Protein AF-A0A5C7VKD1-F1 (afdb_monomer_lite)

Foldseek 3Di:
DDDDPDPPPPPPPPPPPAAAWEWEDPPLAIDTRPVVQFDDQPPATEGEHEFQDLDPQTKDFPHKYWYFDQAQWFFKKKAWQAAKWFQDPVVLATHLDDDFKWKWWADDPWIAIGHSPDRHLDMTGFDTGDRGDTDIGTIMITMAGPVRDYDDFGKMKIKMWMFGDHPVQWHGPGDTHDIHMYIYGYCSVVPQDPVNVVSSSHHHHPDDGDDVVLVLLLLVLCCVPPCVQNVDDADWIADPSWRWGADPQRKIWTDDPQWIWIDGHPVHHIDTPDGVVVSCVVSVD

Secondary structure (DSSP, 8-state):
---------------TT--EEEEEEETTEEEE-TT--PEEETTEEEEEEEE--SSSSEEE-S-EEEEEEE-S-EEEEEEE-S--EEEETTTTEEESSS---EEEEEETTEEEEEESSS-TT-EEEEEEE-TTEEEEE-PEEEEE-TTSPPPPSEEEEEEEEEEEE-TTS-BEEEPPPPPEEEEEEE-TTSSS-HHHHHHHHTS--------HHHHHHHHHHHHHH-TTTS-S----EEETTEEEEE-TTS-EEEEETTEEEEEEGGGEEEEEEEEHHHHHHHHT-

pLDDT: mean 90.5, std 15.36, range [26.89, 98.62]

Sequence (285 aa):
MIILLISFGINAVAHEGEPNMGFAWREGAIEIDIRKQGTKLGDLSAFIIRFTDSIAPYRMGDAGFTGIEFDQGGIFGYQAETHLMKWSSEQSQWLAEGFSEQIIISRLSDEKRISASEGKGIQGFIENLTNTSTFESHPIFKIQKPDGQAPEDGAYMVIITVLGVDATGENILYQPSQPFALVFHINAKGNFNGLALSEALDVPPALKLNNYNRMDALFNWAEENYSRYFPHAVKSRFIEGYYARCYNNGTCLGSLDGKIYTLGGELGGLSDHGAIETFYQAAGL

Radius of gyration: 21.6 Å; chains: 1; bounding box: 47×38×91 Å

Structure (mmCIF, N/CA/C/O backbone):
data_AF-A0A5C7VKD1-F1
#
_entry.id   AF-A0A5C7VKD1-F1
#
loop_
_atom_site.group_PDB
_atom_site.id
_atom_site.type_symbol
_atom_site.label_atom_id
_atom_site.label_alt_id
_atom_site.label_comp_id
_atom_site.label_asym_id
_atom_site.label_entity_id
_atom_site.label_seq_id
_atom_site.pdbx_PDB_ins_code
_atom_site.Cartn_x
_atom_site.Cartn_y
_atom_site.Cartn_z
_atom_site.occupancy
_atom_site.B_iso_or_equiv
_atom_site.auth_seq_id
_atom_site.auth_comp_id
_atom_site.auth_asym_id
_atom_site.auth_atom_id
_atom_site.pdbx_PDB_model_num
ATOM 1 N N . MET A 1 1 ? 17.353 17.863 61.941 1.00 41.09 1 MET A N 1
ATOM 2 C CA . MET A 1 1 ? 17.350 18.045 60.476 1.00 41.09 1 MET A CA 1
ATOM 3 C C . MET A 1 1 ? 16.955 16.710 59.866 1.00 41.09 1 MET A C 1
ATOM 5 O O . MET A 1 1 ? 17.755 15.787 59.895 1.00 41.09 1 MET A O 1
ATOM 9 N N . ILE A 1 2 ? 15.687 16.561 59.483 1.00 36.69 2 ILE A N 1
ATOM 10 C CA . ILE A 1 2 ? 15.140 15.320 58.916 1.00 36.69 2 ILE A CA 1
ATOM 11 C C . ILE A 1 2 ? 15.338 15.407 57.402 1.00 36.69 2 ILE A C 1
ATOM 13 O O . ILE A 1 2 ? 14.831 16.333 56.776 1.00 36.69 2 ILE A O 1
ATOM 17 N N . ILE A 1 3 ? 16.120 14.487 56.837 1.00 34.09 3 ILE A N 1
ATOM 18 C CA . ILE A 1 3 ? 16.310 14.369 55.389 1.00 34.09 3 ILE A CA 1
ATOM 19 C C . ILE A 1 3 ? 15.118 13.582 54.844 1.00 34.09 3 ILE A C 1
ATOM 21 O O . ILE A 1 3 ? 14.979 12.388 55.099 1.00 34.09 3 ILE A O 1
ATOM 25 N N . LEU A 1 4 ? 14.239 14.286 54.133 1.00 30.69 4 LEU A N 1
ATOM 26 C CA . LEU A 1 4 ? 13.124 13.717 53.390 1.00 30.69 4 LEU A CA 1
ATOM 27 C C . LEU A 1 4 ? 13.672 13.178 52.058 1.00 30.69 4 LEU A C 1
ATOM 29 O O . LEU A 1 4 ? 13.981 13.947 51.150 1.00 30.69 4 LEU A O 1
ATOM 33 N N . LEU A 1 5 ? 13.835 11.860 51.956 1.00 32.5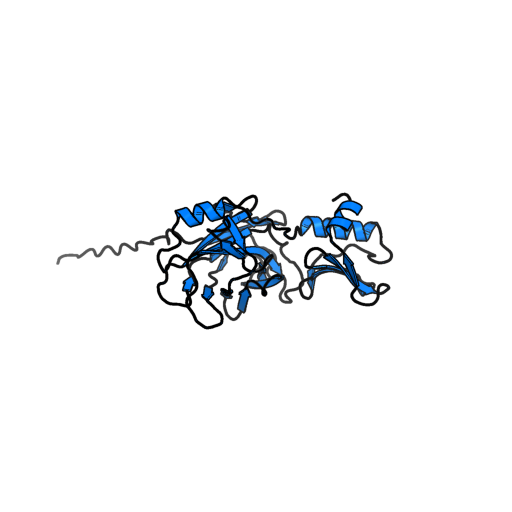0 5 LEU A N 1
ATOM 34 C CA . LEU A 1 5 ? 14.107 11.181 50.690 1.00 32.50 5 LEU A CA 1
ATOM 35 C C . LEU A 1 5 ? 12.805 11.135 49.884 1.00 32.50 5 LEU A C 1
ATOM 37 O O . LEU A 1 5 ? 11.947 10.288 50.117 1.00 32.50 5 LEU A O 1
ATOM 41 N N . ILE A 1 6 ? 12.650 12.079 48.957 1.00 38.72 6 ILE A N 1
ATOM 42 C CA . ILE A 1 6 ? 11.611 12.027 47.928 1.00 38.72 6 ILE A CA 1
ATOM 43 C C . ILE A 1 6 ? 12.128 11.091 46.834 1.00 38.72 6 ILE A C 1
ATOM 45 O O . ILE A 1 6 ? 12.934 11.480 45.990 1.00 38.72 6 ILE A O 1
ATOM 49 N N . SER A 1 7 ? 11.696 9.834 46.871 1.00 32.12 7 SER A N 1
ATOM 50 C CA . SER A 1 7 ? 11.845 8.910 45.752 1.00 32.12 7 SER A CA 1
ATOM 51 C C . SER A 1 7 ? 10.872 9.318 44.646 1.00 32.12 7 SER A C 1
ATOM 53 O O . SER A 1 7 ? 9.690 8.982 44.686 1.00 32.12 7 SER A O 1
ATOM 55 N N . PHE A 1 8 ? 11.371 10.043 43.643 1.00 31.75 8 PHE A N 1
ATOM 56 C CA . PHE A 1 8 ? 10.696 10.163 42.353 1.00 31.75 8 PHE A CA 1
ATOM 57 C C . PHE A 1 8 ? 10.784 8.810 41.646 1.00 31.75 8 PHE A C 1
ATOM 59 O O . PHE A 1 8 ? 11.730 8.528 40.913 1.00 31.75 8 PHE A O 1
ATOM 66 N N . GLY A 1 9 ? 9.806 7.945 41.909 1.00 27.20 9 GLY A N 1
ATOM 67 C CA . GLY A 1 9 ? 9.520 6.818 41.037 1.00 27.20 9 GLY A CA 1
ATOM 68 C C . GLY A 1 9 ? 9.000 7.375 39.720 1.00 27.20 9 GLY A C 1
ATOM 69 O O . GLY A 1 9 ? 7.822 7.705 39.610 1.00 27.20 9 GLY A O 1
ATOM 70 N N . ILE A 1 10 ? 9.882 7.525 38.735 1.00 34.22 10 ILE A N 1
ATOM 71 C CA . ILE A 1 10 ? 9.464 7.673 37.346 1.00 34.22 10 ILE A CA 1
ATOM 72 C C . ILE A 1 10 ? 8.963 6.286 36.951 1.00 34.22 10 ILE A C 1
ATOM 74 O O . ILE A 1 10 ? 9.737 5.430 36.528 1.00 34.22 10 ILE A O 1
ATOM 78 N N . ASN A 1 11 ? 7.676 6.027 37.173 1.00 26.89 11 ASN A N 1
ATOM 79 C CA . ASN A 1 11 ? 7.013 4.928 36.494 1.00 26.89 11 ASN A CA 1
ATOM 80 C C . ASN A 1 11 ? 7.002 5.308 35.013 1.00 26.89 11 ASN A C 1
ATOM 82 O O . ASN A 1 11 ? 6.111 6.018 34.554 1.00 26.89 11 ASN A O 1
ATOM 86 N N . ALA A 1 12 ? 8.023 4.870 34.278 1.00 31.83 12 ALA A N 1
ATOM 87 C CA . ALA A 1 12 ? 7.892 4.636 32.854 1.00 31.83 12 ALA A CA 1
ATOM 88 C C . ALA A 1 12 ? 6.872 3.503 32.715 1.00 31.83 12 ALA A C 1
ATOM 90 O O . ALA A 1 12 ? 7.219 2.324 32.702 1.00 31.83 12 ALA A O 1
ATOM 91 N N . VAL A 1 13 ? 5.593 3.870 32.729 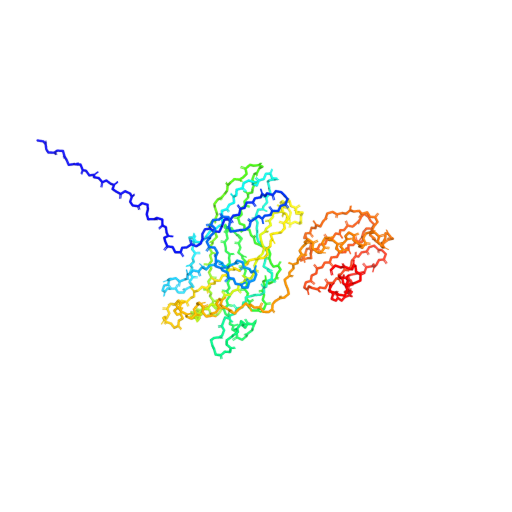1.00 29.66 13 VAL A N 1
ATOM 92 C CA . VAL A 1 13 ? 4.541 2.993 32.243 1.00 29.66 13 VAL A CA 1
ATOM 93 C C . VAL A 1 13 ? 4.828 2.897 30.753 1.00 29.66 13 VAL A C 1
ATOM 95 O O . VAL A 1 13 ? 4.585 3.840 30.006 1.00 29.66 13 VAL A O 1
ATOM 98 N N . ALA A 1 14 ? 5.458 1.801 30.331 1.00 31.75 14 ALA A N 1
ATOM 99 C CA . ALA A 1 14 ? 5.342 1.388 28.946 1.00 31.75 14 ALA A CA 1
ATOM 100 C C . ALA A 1 14 ? 3.842 1.406 28.635 1.00 31.75 14 ALA A C 1
ATOM 102 O O . ALA A 1 14 ? 3.070 0.841 29.408 1.00 31.75 14 ALA A O 1
ATOM 103 N N . HIS A 1 15 ? 3.445 2.127 27.588 1.00 39.66 15 HIS A N 1
ATOM 104 C CA . HIS A 1 15 ? 2.067 2.217 27.121 1.00 39.66 15 HIS A CA 1
ATOM 105 C C . HIS A 1 15 ? 1.567 0.800 26.772 1.00 39.66 15 HIS A C 1
ATOM 107 O O . HIS A 1 15 ? 1.709 0.316 25.650 1.00 39.66 15 HIS A O 1
ATOM 113 N N . GLU A 1 16 ? 1.082 0.066 27.774 1.00 33.34 16 GLU A N 1
ATOM 114 C CA . GLU A 1 16 ? 0.561 -1.290 27.636 1.00 33.34 16 GLU A CA 1
ATOM 115 C C . GLU A 1 16 ? -0.721 -1.226 26.799 1.00 33.34 16 GLU A C 1
ATOM 117 O O . GLU A 1 16 ? -1.794 -0.910 27.307 1.00 33.34 16 GLU A O 1
ATOM 122 N N . GLY A 1 17 ? -0.614 -1.522 25.500 1.00 52.28 17 GLY A N 1
ATOM 123 C CA . GLY A 1 17 ? -1.774 -1.721 24.622 1.00 52.28 17 GLY A CA 1
ATOM 124 C C . GLY A 1 17 ? -1.674 -1.142 23.210 1.00 52.28 17 GLY A C 1
ATOM 125 O O . GLY A 1 17 ? -2.549 -1.447 22.393 1.00 52.28 17 GLY A O 1
ATOM 126 N N . GLU A 1 18 ? -0.637 -0.356 22.906 1.00 72.38 18 GLU A N 1
ATOM 127 C CA . GLU A 1 18 ? -0.490 0.364 21.631 1.00 72.38 18 GLU A CA 1
ATOM 128 C C . GLU A 1 18 ? 0.613 -0.251 20.751 1.00 72.38 18 GLU A C 1
ATOM 130 O O . GLU A 1 18 ? 1.702 -0.557 21.250 1.00 72.38 18 GLU A O 1
ATOM 135 N N . PRO A 1 19 ? 0.362 -0.480 19.445 1.00 80.62 19 PRO A N 1
ATOM 136 C CA . PRO A 1 19 ? 1.349 -1.103 18.577 1.00 80.62 19 PRO A CA 1
ATOM 137 C C . PRO A 1 19 ? 2.452 -0.102 18.213 1.00 80.62 19 PRO A C 1
ATOM 139 O O . PRO A 1 19 ? 2.205 0.933 17.595 1.00 80.62 19 PRO A O 1
ATOM 142 N N . ASN A 1 20 ? 3.689 -0.459 18.540 1.00 86.31 20 ASN A N 1
ATOM 143 C CA . ASN A 1 20 ? 4.899 0.140 18.002 1.00 86.31 20 ASN A CA 1
ATOM 144 C C . ASN A 1 20 ? 5.456 -0.799 16.922 1.00 86.31 20 ASN A C 1
ATOM 146 O O . ASN A 1 20 ? 6.292 -1.668 17.176 1.00 86.31 20 ASN A O 1
ATOM 150 N N . MET A 1 21 ? 4.918 -0.660 15.715 1.00 94.50 21 MET A N 1
ATOM 151 C CA . MET A 1 21 ? 5.151 -1.556 14.587 1.00 94.50 21 MET A CA 1
ATOM 152 C C . MET A 1 21 ? 6.635 -1.555 14.220 1.00 94.50 21 MET A C 1
ATOM 154 O O . MET A 1 21 ? 7.178 -0.523 13.836 1.00 94.50 21 MET A O 1
ATOM 158 N N . GLY A 1 22 ? 7.298 -2.700 14.376 1.00 95.94 22 GLY A N 1
ATOM 159 C CA . GLY A 1 22 ? 8.736 -2.821 14.147 1.00 95.94 22 GLY A CA 1
ATOM 160 C C . GLY A 1 22 ? 9.073 -3.309 12.741 1.00 95.94 22 GLY A C 1
ATOM 161 O O . GLY A 1 22 ? 8.533 -4.326 12.304 1.00 95.94 22 GLY A O 1
ATOM 162 N N . PHE A 1 23 ? 10.039 -2.652 12.104 1.00 97.81 23 PHE A N 1
ATOM 163 C CA . PHE A 1 23 ? 10.540 -2.956 10.766 1.00 97.81 23 PHE A CA 1
ATOM 164 C C . PHE A 1 23 ? 12.070 -3.033 10.751 1.00 97.81 23 PHE A C 1
ATOM 166 O O . PHE A 1 23 ? 12.742 -2.267 11.445 1.00 97.81 23 PHE A O 1
ATOM 173 N N . ALA A 1 24 ? 12.632 -3.925 9.939 1.00 97.75 24 ALA A N 1
ATOM 174 C CA . ALA A 1 24 ? 14.073 -3.980 9.685 1.00 97.75 24 ALA A CA 1
ATOM 175 C C . ALA A 1 24 ? 14.346 -4.073 8.188 1.00 97.75 24 ALA A C 1
ATOM 177 O O . ALA A 1 24 ? 13.646 -4.790 7.476 1.00 97.75 24 ALA A O 1
ATOM 178 N N . TRP A 1 25 ? 15.376 -3.380 7.718 1.00 97.62 25 TRP A N 1
ATOM 179 C CA . TRP A 1 25 ? 15.899 -3.582 6.373 1.00 97.62 25 TRP A CA 1
ATOM 180 C C . TRP A 1 25 ? 16.996 -4.647 6.392 1.00 97.62 25 TRP A C 1
ATOM 182 O O . TRP A 1 25 ? 18.065 -4.427 6.959 1.00 97.62 25 TRP A O 1
ATOM 192 N N . ARG A 1 26 ? 16.738 -5.810 5.783 1.00 95.75 26 ARG A N 1
ATOM 193 C CA . ARG A 1 26 ? 17.690 -6.929 5.722 1.00 95.75 26 ARG A CA 1
ATOM 194 C C . ARG A 1 26 ? 17.597 -7.656 4.398 1.00 95.75 26 ARG A C 1
ATOM 196 O O . ARG A 1 26 ? 16.514 -7.870 3.871 1.00 95.75 26 ARG A O 1
ATOM 203 N N . GLU A 1 27 ? 18.753 -8.040 3.865 1.00 92.38 27 GLU A N 1
ATOM 204 C CA . GLU A 1 27 ? 18.851 -8.889 2.668 1.00 92.38 27 GLU A CA 1
ATOM 205 C C . GLU A 1 27 ? 18.036 -8.375 1.460 1.00 92.38 27 GLU A C 1
ATOM 207 O O . GLU A 1 27 ? 17.556 -9.150 0.638 1.00 92.38 27 GLU A O 1
ATOM 212 N N . GLY A 1 28 ? 17.884 -7.051 1.328 1.00 91.62 28 GLY A N 1
ATOM 213 C CA . GLY A 1 28 ? 17.126 -6.449 0.229 1.00 91.62 28 GLY A CA 1
ATOM 214 C C . GLY A 1 28 ? 15.607 -6.400 0.436 1.00 91.62 28 GLY A C 1
ATOM 215 O O . GLY A 1 28 ? 14.891 -6.044 -0.500 1.00 91.62 28 GLY A O 1
ATOM 216 N N . ALA A 1 29 ? 15.111 -6.727 1.631 1.00 95.69 29 ALA A N 1
ATOM 217 C CA . ALA A 1 29 ? 13.696 -6.715 1.975 1.00 95.69 29 ALA A CA 1
ATOM 218 C C . ALA A 1 29 ? 13.423 -5.977 3.295 1.00 95.69 29 ALA A C 1
ATOM 220 O O . ALA A 1 29 ? 14.266 -5.903 4.190 1.00 95.69 29 ALA A O 1
ATOM 221 N N . ILE A 1 30 ? 12.207 -5.442 3.419 1.00 97.69 30 ILE A N 1
ATOM 222 C CA . ILE A 1 30 ? 11.706 -4.919 4.690 1.00 97.69 30 ILE A CA 1
ATOM 223 C C . ILE A 1 30 ? 11.021 -6.065 5.439 1.00 97.69 30 ILE A C 1
ATOM 225 O O . ILE A 1 30 ? 9.945 -6.524 5.047 1.00 97.69 30 ILE A O 1
ATOM 229 N N . GLU A 1 31 ? 11.639 -6.512 6.528 1.00 97.38 31 GLU A N 1
ATOM 230 C CA . GLU A 1 31 ? 11.009 -7.394 7.504 1.00 97.38 31 GLU A CA 1
ATOM 231 C C . GLU A 1 31 ? 9.952 -6.616 8.291 1.00 97.38 31 GLU A C 1
ATOM 233 O O . GLU A 1 31 ? 10.209 -5.507 8.766 1.00 97.38 31 GLU A O 1
ATOM 238 N N . ILE A 1 32 ? 8.772 -7.213 8.453 1.00 96.56 32 ILE A N 1
ATOM 239 C CA . ILE A 1 32 ? 7.664 -6.655 9.234 1.00 96.56 32 ILE A CA 1
ATOM 240 C C . ILE A 1 32 ? 7.538 -7.376 10.577 1.00 96.56 32 ILE A C 1
ATOM 242 O O . ILE A 1 32 ? 7.870 -8.553 10.701 1.00 96.56 32 ILE A O 1
ATOM 246 N N . ASP A 1 33 ? 7.007 -6.671 11.573 1.00 93.94 33 ASP A N 1
ATOM 247 C CA . ASP A 1 33 ? 6.708 -7.201 12.905 1.00 93.94 33 ASP A CA 1
ATOM 248 C C . ASP A 1 33 ? 7.910 -7.820 13.644 1.00 93.94 33 ASP A C 1
ATOM 250 O O . ASP A 1 33 ? 7.794 -8.807 14.374 1.00 93.94 33 ASP A O 1
ATOM 254 N N . ILE A 1 34 ? 9.091 -7.205 13.531 1.00 94.81 34 ILE A N 1
ATOM 255 C CA . ILE A 1 34 ? 10.303 -7.690 14.225 1.00 94.81 34 ILE A CA 1
ATOM 256 C C . ILE A 1 34 ? 10.163 -7.665 15.760 1.00 94.81 34 ILE A C 1
ATOM 258 O O . ILE A 1 34 ? 10.934 -8.304 16.477 1.00 94.81 34 ILE A O 1
ATOM 262 N N . ARG A 1 35 ? 9.173 -6.920 16.271 1.00 90.69 35 ARG A N 1
ATOM 263 C CA . ARG A 1 35 ? 8.818 -6.821 17.694 1.00 90.69 35 ARG A CA 1
ATOM 264 C C . ARG A 1 35 ? 7.729 -7.810 18.124 1.00 90.69 35 ARG A C 1
ATOM 266 O O . ARG A 1 35 ? 7.460 -7.886 19.320 1.00 90.69 35 ARG A O 1
ATOM 273 N N . LYS A 1 36 ? 7.142 -8.577 17.195 1.00 92.56 36 LYS A N 1
ATOM 274 C CA . LYS A 1 36 ? 6.096 -9.587 17.446 1.00 92.56 36 LYS A CA 1
ATOM 275 C C . LYS A 1 36 ? 4.877 -9.025 18.186 1.00 92.56 36 LYS A C 1
ATOM 277 O O . LYS A 1 36 ? 4.388 -9.623 19.143 1.00 92.56 36 LYS A O 1
ATOM 282 N N . GLN A 1 37 ? 4.436 -7.843 17.777 1.00 91.38 37 GLN A N 1
ATOM 283 C CA . GLN A 1 37 ? 3.248 -7.166 18.297 1.00 91.38 37 GLN A CA 1
ATOM 284 C C . GLN A 1 37 ? 2.019 -7.370 17.405 1.00 91.38 37 GLN A C 1
ATOM 286 O O . GLN A 1 37 ? 0.898 -7.091 17.835 1.00 91.38 37 GLN A O 1
ATOM 291 N N . GLY A 1 38 ? 2.215 -7.835 16.171 1.00 92.69 38 GLY A N 1
ATOM 292 C CA . GLY A 1 38 ? 1.135 -8.178 15.263 1.00 92.69 38 GLY A CA 1
ATOM 293 C C . GLY A 1 38 ? 0.348 -9.397 15.745 1.00 92.69 38 GLY A C 1
ATOM 294 O O . GLY A 1 38 ? 0.878 -10.331 16.345 1.00 92.69 38 GLY A O 1
ATOM 295 N N . THR A 1 39 ? -0.949 -9.394 15.461 1.00 94.19 39 THR A N 1
ATOM 296 C CA . THR A 1 39 ? -1.812 -10.578 15.541 1.00 94.19 39 THR A CA 1
ATOM 297 C C . THR A 1 39 ? -1.976 -11.168 14.146 1.00 94.19 39 THR A C 1
ATOM 299 O O . THR A 1 39 ? -1.917 -10.449 13.154 1.00 94.19 39 THR A O 1
ATOM 302 N N . LYS A 1 40 ? -2.170 -12.481 14.039 1.00 94.38 40 LYS A N 1
ATOM 303 C CA . LYS A 1 40 ? -2.375 -13.136 12.745 1.00 94.38 40 LYS A CA 1
ATOM 304 C C . LYS A 1 40 ? -3.760 -12.800 12.171 1.00 94.38 40 LYS A C 1
ATOM 306 O O . LYS A 1 40 ? -4.747 -12.906 12.890 1.00 94.38 40 LYS A O 1
ATOM 311 N N . LEU A 1 41 ? -3.824 -12.471 10.881 1.00 94.88 41 LEU A N 1
ATOM 312 C CA . LEU A 1 41 ? -5.048 -12.320 10.088 1.00 94.88 41 LEU A CA 1
ATOM 313 C C . LEU A 1 41 ? -4.856 -13.049 8.752 1.00 94.88 41 LEU A C 1
ATOM 315 O O . LEU A 1 41 ? -4.298 -12.500 7.802 1.00 94.88 41 LEU A O 1
ATOM 319 N N . GLY A 1 42 ? -5.273 -14.316 8.684 1.00 93.50 42 GLY A N 1
ATOM 320 C CA . GLY A 1 42 ? -4.906 -15.181 7.557 1.00 93.50 42 GLY A CA 1
ATOM 321 C C . GLY A 1 42 ? -3.383 -15.279 7.426 1.00 93.50 42 GLY A C 1
ATOM 322 O O . GLY A 1 42 ? -2.712 -15.660 8.384 1.00 93.50 42 GLY A O 1
ATOM 323 N N . ASP A 1 43 ? -2.842 -14.902 6.268 1.00 92.56 43 ASP A N 1
ATOM 324 C CA . ASP A 1 43 ? -1.393 -14.862 6.014 1.00 92.56 43 ASP A CA 1
ATOM 325 C C . ASP A 1 43 ? -0.746 -13.503 6.345 1.00 92.56 43 ASP A C 1
ATOM 327 O O . ASP A 1 43 ? 0.464 -13.341 6.200 1.00 92.56 43 ASP A O 1
ATOM 331 N N . LEU A 1 44 ? -1.533 -12.522 6.799 1.00 95.50 44 LEU A N 1
ATOM 332 C CA . LEU A 1 44 ? -1.068 -11.175 7.124 1.00 95.50 44 LEU A CA 1
ATOM 333 C C . LEU A 1 44 ? -0.792 -11.027 8.624 1.00 95.50 44 LEU A C 1
ATOM 335 O O . LEU A 1 44 ? -1.481 -11.611 9.468 1.00 95.50 44 LEU A O 1
ATOM 339 N N . SER A 1 45 ? 0.155 -10.154 8.960 1.00 96.12 45 SER A N 1
ATOM 340 C CA . SER A 1 45 ? 0.220 -9.548 10.292 1.00 96.12 45 SER A CA 1
ATOM 341 C C . SER A 1 45 ? -0.792 -8.405 10.382 1.00 96.12 45 SER A C 1
ATOM 343 O O . SER A 1 45 ? -0.915 -7.608 9.454 1.00 96.12 45 SER A O 1
ATOM 345 N N . ALA A 1 46 ? -1.503 -8.302 11.500 1.00 97.38 46 ALA A N 1
ATOM 346 C CA . ALA A 1 46 ? -2.465 -7.249 11.792 1.00 97.38 46 ALA A CA 1
ATOM 347 C C . ALA A 1 46 ? -2.071 -6.493 13.063 1.00 97.38 46 ALA A C 1
ATOM 349 O O . ALA A 1 46 ? -1.940 -7.083 14.138 1.00 97.38 46 ALA A O 1
ATOM 350 N N . PHE A 1 47 ? -1.918 -5.176 12.952 1.00 97.25 47 PHE A N 1
ATOM 351 C CA . PHE A 1 47 ? -1.650 -4.291 14.081 1.00 97.25 47 PHE A CA 1
ATOM 352 C C . PHE A 1 47 ? -2.933 -3.582 14.499 1.00 97.25 47 PHE A C 1
ATOM 354 O O . PHE A 1 47 ? -3.576 -2.901 13.699 1.00 97.25 47 PHE A O 1
ATOM 361 N N . ILE A 1 48 ? -3.313 -3.762 15.764 1.00 95.62 48 ILE A N 1
ATOM 362 C CA . ILE A 1 48 ? -4.577 -3.259 16.302 1.00 95.62 48 ILE A CA 1
ATOM 363 C C . ILE A 1 48 ? -4.352 -1.874 16.906 1.00 95.62 48 ILE A C 1
ATOM 365 O O . ILE A 1 48 ? -3.719 -1.741 17.950 1.00 95.62 48 ILE A O 1
ATOM 369 N N . ILE A 1 49 ? -4.922 -0.855 16.276 1.00 93.94 49 ILE A N 1
ATOM 370 C CA . ILE A 1 49 ? -4.919 0.535 16.726 1.00 93.94 49 ILE A CA 1
ATOM 371 C C . ILE A 1 49 ? -6.257 0.791 17.420 1.00 93.94 49 ILE A C 1
ATOM 373 O O . ILE A 1 49 ? -7.313 0.804 16.785 1.00 93.94 49 ILE A O 1
ATOM 377 N N . ARG A 1 50 ? -6.227 0.950 18.743 1.00 91.12 50 ARG A N 1
ATOM 378 C CA . ARG A 1 50 ? -7.438 1.122 19.553 1.00 91.12 50 ARG A CA 1
ATOM 379 C C . ARG A 1 50 ? -7.777 2.595 19.704 1.00 91.12 50 ARG A C 1
ATOM 381 O O . ARG A 1 50 ? -6.923 3.388 20.073 1.00 91.12 50 ARG A O 1
ATOM 388 N N . PHE A 1 51 ? -9.035 2.945 19.477 1.00 85.75 51 PHE A N 1
ATOM 389 C CA . PHE A 1 51 ? -9.570 4.259 19.806 1.00 85.75 51 PHE A CA 1
ATOM 390 C C . PHE A 1 51 ? -10.348 4.160 21.115 1.00 85.75 51 PHE A C 1
ATOM 392 O O . PHE A 1 51 ? -11.463 3.636 21.155 1.00 85.75 51 PHE A O 1
ATOM 399 N N . THR A 1 52 ? -9.737 4.645 22.193 1.00 68.75 52 THR A N 1
ATOM 400 C CA . THR A 1 52 ? -10.344 4.713 23.532 1.00 68.75 52 THR A CA 1
ATOM 401 C C . THR A 1 52 ? -10.895 6.099 23.865 1.00 68.75 52 THR A C 1
ATOM 403 O O . THR A 1 52 ? -11.552 6.265 24.891 1.00 68.75 52 THR A O 1
ATOM 406 N N . ASP A 1 53 ? -10.638 7.090 23.006 1.00 64.62 53 ASP A N 1
ATOM 407 C CA . ASP A 1 53 ? -11.112 8.461 23.169 1.00 64.62 53 ASP A CA 1
ATOM 408 C C . ASP A 1 53 ? -12.641 8.550 23.151 1.00 64.62 53 ASP A C 1
ATOM 410 O O . ASP A 1 53 ? -13.327 7.923 22.343 1.00 64.62 53 ASP A O 1
ATOM 414 N N . SER A 1 54 ? -13.185 9.404 24.017 1.00 58.88 54 SER A N 1
ATOM 415 C CA . SER A 1 54 ? -14.629 9.632 24.143 1.00 58.88 54 SER A CA 1
ATOM 416 C C . SER A 1 54 ? -15.150 10.807 23.305 1.00 58.88 54 SER A C 1
ATOM 418 O O . SER A 1 54 ? -16.359 11.039 23.268 1.00 58.88 54 SER A O 1
ATOM 420 N N . ILE A 1 55 ? -14.272 11.548 22.613 1.00 64.62 55 ILE A N 1
ATOM 421 C CA . ILE A 1 55 ? -14.626 12.759 21.856 1.00 64.62 55 ILE A CA 1
ATOM 422 C C . ILE A 1 55 ? -14.252 12.587 20.381 1.00 64.62 55 ILE A C 1
ATOM 424 O O . ILE A 1 55 ? -13.106 12.302 20.048 1.00 64.62 55 ILE A O 1
ATOM 428 N N . ALA A 1 56 ? -15.230 12.781 19.492 1.00 60.75 56 ALA A N 1
ATOM 429 C CA . ALA A 1 56 ? -15.032 12.707 18.047 1.00 60.75 56 ALA A CA 1
ATOM 430 C C . ALA A 1 56 ? -14.385 13.998 17.482 1.00 60.75 56 ALA A C 1
ATOM 432 O O . ALA A 1 56 ? -14.704 15.093 17.953 1.00 60.75 56 ALA A O 1
ATOM 433 N N . PRO A 1 57 ? -13.535 13.910 16.437 1.00 64.69 57 PRO A N 1
ATOM 434 C CA . PRO A 1 57 ? -13.072 12.677 15.798 1.00 64.69 57 PRO A CA 1
ATOM 435 C C . PRO A 1 57 ? -12.109 11.912 16.711 1.00 64.69 57 PRO A C 1
ATOM 437 O O . PRO A 1 57 ? -11.285 12.540 17.374 1.00 64.69 57 PRO A O 1
ATOM 440 N N . TYR A 1 58 ? -12.204 10.580 16.725 1.00 79.38 58 TYR A N 1
ATOM 441 C CA . TYR A 1 58 ? -11.334 9.757 17.567 1.00 79.38 58 TYR A CA 1
ATOM 442 C C . TYR A 1 58 ? -9.912 9.796 17.020 1.00 79.38 58 TYR A C 1
ATOM 444 O O . TYR A 1 58 ? -9.718 9.690 15.803 1.00 79.38 58 TYR A O 1
ATOM 452 N N . ARG A 1 59 ? -8.929 9.981 17.904 1.00 80.44 59 ARG A N 1
ATOM 453 C CA . ARG A 1 59 ? -7.517 10.119 17.545 1.00 80.44 59 ARG A CA 1
ATOM 454 C C . ARG A 1 59 ? -6.686 9.090 18.301 1.00 80.44 59 ARG A C 1
ATOM 456 O O . ARG A 1 59 ? -7.039 8.670 19.392 1.00 80.44 59 ARG A O 1
ATOM 463 N N . MET A 1 60 ? -5.588 8.678 17.689 1.00 81.50 60 MET A N 1
ATOM 464 C CA . MET A 1 60 ? -4.566 7.852 18.311 1.00 81.50 60 MET A CA 1
ATOM 465 C C . MET A 1 60 ? -3.214 8.350 17.814 1.00 81.50 60 MET A C 1
ATOM 467 O O . MET A 1 60 ? -2.960 8.333 16.610 1.00 81.50 60 MET A O 1
ATOM 471 N N . GLY A 1 61 ? -2.394 8.863 18.729 1.00 76.44 61 GLY A N 1
ATOM 472 C CA . GLY A 1 61 ? -1.070 9.411 18.427 1.00 76.44 61 GLY A CA 1
ATOM 473 C C . GLY A 1 61 ? 0.087 8.541 18.907 1.00 76.44 61 GLY A C 1
ATOM 474 O O . GLY A 1 61 ? 1.216 8.806 18.520 1.00 76.44 61 GLY A O 1
ATOM 475 N N . ASP A 1 62 ? -0.178 7.520 19.720 1.00 83.44 62 ASP A N 1
ATOM 476 C CA . ASP A 1 62 ? 0.885 6.764 20.384 1.00 83.44 62 ASP A CA 1
ATOM 477 C C . ASP A 1 62 ? 1.288 5.510 19.590 1.00 83.44 62 ASP A C 1
ATOM 479 O O . ASP A 1 62 ? 2.447 5.093 19.624 1.00 83.44 62 ASP A O 1
ATOM 483 N N . ALA A 1 63 ? 0.377 4.964 18.772 1.00 88.50 63 ALA A N 1
ATOM 484 C CA . ALA A 1 63 ? 0.712 3.931 17.793 1.00 88.50 63 ALA A CA 1
ATOM 485 C C . ALA A 1 63 ? 1.749 4.455 16.782 1.00 88.50 63 ALA A C 1
ATOM 487 O O . ALA A 1 63 ? 1.599 5.543 16.223 1.00 88.50 63 ALA A O 1
ATOM 488 N N . GLY A 1 64 ? 2.798 3.674 16.529 1.00 92.56 64 GLY A N 1
ATOM 489 C CA . GLY A 1 64 ? 3.985 4.160 15.825 1.00 92.56 64 GLY A CA 1
ATOM 490 C C . GLY A 1 64 ? 4.637 3.144 14.900 1.00 92.56 64 GLY A C 1
ATOM 491 O O . GLY A 1 64 ? 4.296 1.961 14.894 1.00 92.56 64 GLY A O 1
ATOM 492 N N . PHE A 1 65 ? 5.593 3.636 14.119 1.00 95.81 65 PHE A N 1
ATOM 493 C CA . PHE A 1 65 ? 6.484 2.869 13.258 1.00 95.81 65 PHE A CA 1
ATOM 494 C C . PHE A 1 65 ? 7.908 3.005 13.798 1.00 95.81 65 PHE A C 1
ATOM 496 O O . PHE A 1 65 ? 8.413 4.119 13.943 1.00 95.81 65 PHE A O 1
ATOM 503 N N . THR A 1 66 ? 8.577 1.883 14.041 1.00 95.69 66 THR A N 1
ATOM 504 C CA . THR A 1 66 ? 10.004 1.842 14.363 1.00 95.69 66 THR A CA 1
ATOM 505 C C . THR A 1 66 ? 10.772 1.079 13.306 1.00 95.69 66 THR A C 1
ATOM 507 O O . THR A 1 66 ? 10.391 -0.027 12.938 1.00 95.69 66 THR A O 1
ATOM 510 N N . GLY A 1 67 ? 11.874 1.649 12.835 1.00 96.38 67 GLY A N 1
ATOM 511 C CA . GLY A 1 67 ? 12.728 1.027 11.831 1.00 96.38 67 GLY A CA 1
ATOM 512 C C . GLY A 1 67 ? 14.174 0.936 12.286 1.00 96.38 67 GLY A C 1
ATOM 513 O O . GLY A 1 67 ? 14.668 1.842 12.957 1.00 96.38 67 GLY A O 1
ATOM 514 N N . ILE A 1 68 ? 14.857 -0.138 11.896 1.00 97.00 68 ILE A N 1
ATOM 515 C CA . ILE A 1 68 ? 16.296 -0.337 12.103 1.00 97.00 68 ILE A CA 1
ATOM 516 C C . ILE A 1 68 ? 16.988 -0.728 10.793 1.00 97.00 68 ILE A C 1
ATOM 518 O O . ILE A 1 68 ? 16.361 -1.288 9.897 1.00 97.00 68 ILE A O 1
ATOM 522 N N . GLU A 1 69 ? 18.294 -0.464 10.722 1.00 96.00 69 GLU A N 1
ATOM 523 C CA . GLU A 1 69 ? 19.192 -0.945 9.654 1.00 96.00 69 GLU A CA 1
ATOM 524 C C . GLU A 1 69 ? 18.920 -0.356 8.253 1.00 96.00 69 GLU A C 1
ATOM 526 O O . GLU A 1 69 ? 19.425 -0.865 7.261 1.00 96.00 69 GLU A O 1
ATOM 531 N N . PHE A 1 70 ? 18.192 0.761 8.152 1.00 96.56 70 PHE A N 1
ATOM 532 C CA . PHE A 1 70 ? 17.954 1.452 6.879 1.00 96.56 70 PHE A CA 1
ATOM 533 C C . PHE A 1 70 ? 19.184 2.280 6.461 1.00 96.56 70 PHE A C 1
ATOM 535 O O . PHE A 1 70 ? 19.551 3.241 7.143 1.00 96.56 70 PHE A O 1
ATOM 542 N N . ASP A 1 71 ? 19.819 1.925 5.343 1.00 95.62 71 ASP A N 1
ATOM 543 C CA . ASP A 1 71 ? 21.179 2.358 4.983 1.00 95.62 71 ASP A CA 1
ATOM 544 C C . ASP A 1 71 ? 21.309 3.180 3.680 1.00 95.62 71 ASP A C 1
ATOM 546 O O . ASP A 1 71 ? 22.387 3.673 3.351 1.00 95.62 71 ASP A O 1
ATOM 550 N N . GLN A 1 72 ? 20.215 3.400 2.953 1.00 94.94 72 GLN A N 1
ATOM 551 C CA . GLN A 1 72 ? 20.189 4.095 1.654 1.00 94.94 72 GLN A CA 1
ATOM 552 C C . GLN A 1 72 ? 19.685 5.550 1.713 1.00 94.94 72 GLN A C 1
ATOM 554 O O . GLN A 1 72 ? 19.701 6.245 0.698 1.00 94.94 72 GLN A O 1
ATOM 559 N N . GLY A 1 73 ? 19.230 6.024 2.879 1.00 95.81 73 GLY A N 1
ATOM 560 C CA . GLY A 1 73 ? 18.577 7.333 3.013 1.00 95.81 73 GLY A CA 1
ATOM 561 C C . GLY A 1 73 ? 17.200 7.401 2.333 1.00 95.81 73 GLY A C 1
ATOM 562 O O . GLY A 1 73 ? 16.573 6.370 2.114 1.00 95.81 73 GLY A O 1
ATOM 563 N N . GLY A 1 74 ? 16.706 8.607 2.037 1.00 96.44 74 GLY A N 1
ATOM 564 C CA . GLY A 1 74 ? 15.431 8.828 1.334 1.00 96.44 74 GLY A CA 1
ATOM 565 C C . GLY A 1 74 ? 14.231 9.041 2.258 1.00 96.44 74 GLY A C 1
ATOM 566 O O . GLY A 1 74 ? 14.371 9.564 3.359 1.00 96.44 74 GLY A O 1
ATOM 567 N N . ILE A 1 75 ? 13.041 8.672 1.796 1.00 96.69 75 ILE A N 1
ATOM 568 C CA . ILE A 1 75 ? 11.774 8.804 2.520 1.00 96.69 75 ILE A CA 1
ATOM 569 C C . ILE A 1 75 ? 11.238 7.406 2.799 1.00 96.69 75 ILE A C 1
ATOM 571 O O . ILE A 1 75 ? 11.013 6.640 1.867 1.00 96.69 75 ILE A O 1
ATOM 575 N N . PHE A 1 76 ? 10.999 7.088 4.069 1.00 97.75 76 PHE A N 1
ATOM 576 C CA . PHE A 1 76 ? 10.218 5.926 4.472 1.00 97.75 76 PHE A CA 1
ATOM 577 C C . PHE A 1 76 ? 8.741 6.306 4.520 1.00 97.75 76 PHE A C 1
ATOM 579 O O . PHE A 1 76 ? 8.357 7.313 5.128 1.00 97.75 76 PHE A O 1
ATOM 586 N N . GLY A 1 77 ? 7.907 5.493 3.888 1.00 97.19 77 GLY A N 1
ATOM 587 C CA . GLY A 1 77 ? 6.481 5.745 3.775 1.00 97.19 77 GLY A CA 1
ATOM 588 C C . GLY A 1 77 ? 5.676 4.461 3.710 1.00 97.19 77 GLY A C 1
ATOM 589 O O . GLY A 1 77 ? 6.198 3.355 3.867 1.00 97.19 77 GLY A O 1
ATOM 590 N N . TYR A 1 78 ? 4.385 4.624 3.470 1.00 96.81 78 TYR A N 1
ATOM 591 C CA . TYR A 1 78 ? 3.475 3.520 3.207 1.00 96.81 78 TYR A CA 1
ATOM 592 C C . TYR A 1 78 ? 2.719 3.743 1.906 1.00 96.81 78 TYR A C 1
ATOM 594 O O . TYR A 1 78 ? 2.569 4.876 1.451 1.00 96.81 78 TYR A O 1
ATOM 602 N N . GLN A 1 79 ? 2.192 2.656 1.361 1.00 95.50 79 GLN A N 1
ATOM 603 C CA . GLN A 1 79 ? 1.194 2.652 0.308 1.00 95.50 79 GLN A CA 1
ATOM 604 C C . GLN A 1 79 ? -0.034 1.880 0.783 1.00 95.50 79 GLN A C 1
ATOM 606 O O . GLN A 1 79 ? 0.093 0.792 1.344 1.00 95.50 79 GLN A O 1
ATOM 611 N N . ALA A 1 80 ? -1.221 2.444 0.572 1.00 96.75 80 ALA A N 1
ATOM 612 C CA . ALA A 1 80 ? -2.472 1.749 0.836 1.00 96.75 80 ALA A CA 1
ATOM 613 C C . ALA A 1 80 ? -2.789 0.762 -0.292 1.00 96.75 80 ALA A C 1
ATOM 615 O O . ALA A 1 80 ? -3.006 1.152 -1.435 1.00 96.75 80 ALA A O 1
ATOM 616 N N . GLU A 1 81 ? -2.862 -0.522 0.032 1.00 96.25 81 GLU A N 1
ATOM 617 C CA . GLU A 1 81 ? -3.172 -1.590 -0.924 1.00 96.25 81 GLU A CA 1
ATOM 618 C C . GLU A 1 81 ? -4.684 -1.772 -1.116 1.00 96.25 81 GLU A C 1
ATOM 620 O O . GLU A 1 81 ? -5.142 -2.333 -2.115 1.00 96.25 81 GLU A O 1
ATOM 625 N N . THR A 1 82 ? -5.482 -1.270 -0.172 1.00 96.81 82 THR A N 1
ATOM 626 C CA . THR A 1 82 ? -6.942 -1.358 -0.197 1.00 96.81 82 THR A CA 1
ATOM 627 C C . THR A 1 82 ? -7.597 -0.011 0.072 1.00 96.81 82 THR A C 1
ATOM 629 O O . THR A 1 82 ? -7.014 0.886 0.679 1.00 96.81 82 THR A O 1
ATOM 632 N N . HIS A 1 83 ? -8.866 0.092 -0.318 1.00 97.44 83 HIS A N 1
ATOM 633 C CA . HIS A 1 83 ? -9.792 1.014 0.332 1.00 97.44 83 HIS A CA 1
ATOM 634 C C . HIS A 1 83 ? -9.990 0.622 1.803 1.00 97.44 83 HIS A C 1
ATOM 636 O O . HIS A 1 83 ? -9.574 -0.458 2.243 1.00 97.44 83 HIS A O 1
ATOM 642 N N . LEU A 1 84 ? -10.633 1.502 2.567 1.00 98.44 84 LEU A N 1
ATOM 643 C CA . LEU A 1 84 ? -11.076 1.163 3.912 1.00 98.44 84 LEU A CA 1
ATOM 644 C C . LEU A 1 84 ? -12.126 0.052 3.818 1.00 98.44 84 LEU A C 1
ATOM 646 O O . LEU A 1 84 ? -12.997 0.096 2.954 1.00 98.44 84 LEU A O 1
ATOM 650 N N . MET A 1 85 ? -12.054 -0.915 4.724 1.00 98.31 85 MET A N 1
ATOM 651 C CA . MET A 1 85 ? -13.077 -1.940 4.923 1.00 98.31 85 MET A CA 1
ATOM 652 C C . MET A 1 85 ? -13.665 -1.820 6.326 1.00 98.31 85 MET A C 1
ATOM 654 O O . MET A 1 85 ? -12.977 -1.380 7.250 1.00 98.31 85 MET A O 1
ATOM 658 N N . LYS A 1 86 ? -14.913 -2.255 6.499 1.00 98.06 86 LYS A N 1
ATOM 659 C CA . LYS A 1 86 ? -15.606 -2.300 7.794 1.00 98.06 86 LYS A CA 1
ATOM 660 C C . LYS A 1 86 ? -16.081 -3.714 8.087 1.00 98.06 86 LYS A C 1
ATOM 662 O O . LYS A 1 86 ? -16.703 -4.343 7.237 1.00 98.06 86 LYS A O 1
ATOM 667 N N . TRP A 1 87 ? -15.829 -4.212 9.288 1.00 98.12 87 TRP A N 1
ATOM 668 C CA . TRP A 1 87 ? -16.388 -5.486 9.726 1.00 98.12 87 TRP A CA 1
ATOM 669 C C . TRP A 1 87 ? -17.907 -5.385 9.917 1.00 98.12 87 TRP A C 1
ATOM 671 O O . TRP A 1 87 ? -18.397 -4.483 10.600 1.00 98.12 87 TRP A O 1
ATOM 681 N N . SER A 1 88 ? -18.650 -6.333 9.347 1.00 96.81 88 SER A N 1
ATOM 682 C CA . SER A 1 88 ? -20.074 -6.526 9.613 1.00 96.81 88 SER A CA 1
ATOM 683 C C . SER A 1 88 ? -20.282 -7.760 10.475 1.00 96.81 88 SER A C 1
ATOM 685 O O . SER A 1 88 ? -20.135 -8.883 9.998 1.00 96.81 88 SER A O 1
ATOM 687 N N . SER A 1 89 ? -20.699 -7.559 11.726 1.00 93.88 89 SER A N 1
ATOM 688 C CA . SER A 1 89 ? -21.074 -8.673 12.605 1.00 93.88 89 SER A CA 1
ATOM 689 C C . SER A 1 89 ? -22.304 -9.432 12.095 1.00 93.88 89 SER A C 1
ATOM 691 O O . SER A 1 89 ? -22.401 -10.633 12.307 1.00 93.88 89 SER A O 1
ATOM 693 N N . GLU A 1 90 ? -23.225 -8.754 11.400 1.00 94.00 90 GLU A N 1
ATOM 694 C CA . GLU A 1 90 ? -24.441 -9.368 10.844 1.00 94.00 90 GLU A CA 1
ATOM 695 C C . GLU A 1 90 ? -24.122 -10.348 9.710 1.00 94.00 90 GLU A C 1
ATOM 697 O O . GLU A 1 90 ? -24.706 -11.425 9.634 1.00 94.00 90 GLU A O 1
ATOM 702 N N . GLN A 1 91 ? -23.190 -9.972 8.833 1.00 95.31 91 GLN A N 1
ATOM 703 C CA . GLN A 1 91 ? -22.831 -10.763 7.654 1.00 95.31 91 GLN A CA 1
ATOM 704 C C . GLN A 1 91 ? -21.569 -11.612 7.872 1.00 95.31 91 GLN A C 1
ATOM 706 O O . GLN A 1 91 ? -21.186 -12.368 6.984 1.00 95.31 91 GLN A O 1
ATOM 711 N N . SER A 1 92 ? -20.915 -11.465 9.030 1.00 95.75 92 SER A N 1
ATOM 712 C CA . SER A 1 92 ? -19.634 -12.093 9.375 1.00 95.75 92 SER A CA 1
ATOM 713 C C . SER A 1 92 ? -18.574 -11.924 8.278 1.00 95.75 92 SER A C 1
ATOM 715 O O . SER A 1 92 ? -17.874 -12.870 7.917 1.00 95.75 92 SER A O 1
ATOM 717 N N . GLN A 1 93 ? -18.477 -10.712 7.721 1.00 96.69 93 GLN A N 1
ATOM 718 C CA . GLN A 1 93 ? -17.539 -10.397 6.644 1.00 96.69 93 GLN A CA 1
ATOM 719 C C . GLN A 1 93 ? -17.057 -8.945 6.678 1.00 96.69 93 GLN A C 1
ATOM 721 O O . GLN A 1 93 ? -17.700 -8.056 7.244 1.00 96.69 93 GLN A O 1
ATOM 726 N N . TRP A 1 94 ? -15.934 -8.702 6.004 1.00 97.75 94 TRP A N 1
ATOM 727 C CA . TRP A 1 94 ? -15.402 -7.368 5.745 1.00 97.75 94 TRP A CA 1
ATOM 728 C C . TRP A 1 94 ? -16.119 -6.729 4.554 1.00 97.75 94 TRP A C 1
ATOM 730 O O . TRP A 1 94 ? -16.014 -7.199 3.422 1.00 97.75 94 TRP A O 1
ATOM 740 N N . LEU A 1 95 ? -16.850 -5.648 4.812 1.00 97.31 95 LEU A N 1
ATOM 741 C CA . LEU A 1 95 ? -17.541 -4.854 3.805 1.00 97.31 95 LEU A CA 1
ATOM 742 C C . LEU A 1 95 ? -16.576 -3.871 3.143 1.00 97.31 95 LEU A C 1
ATOM 744 O O . LEU A 1 95 ? -15.818 -3.185 3.829 1.00 97.31 95 LEU A O 1
ATOM 748 N N . ALA A 1 96 ? -16.665 -3.758 1.818 1.00 95.50 96 ALA A N 1
ATOM 749 C CA . ALA A 1 96 ? -15.960 -2.743 1.034 1.00 95.50 96 ALA A CA 1
ATOM 750 C C . ALA A 1 96 ? -16.795 -1.467 0.810 1.00 95.50 96 ALA A C 1
ATOM 752 O O . ALA A 1 96 ? -16.261 -0.452 0.385 1.00 95.50 96 ALA A O 1
ATOM 753 N N . GLU A 1 97 ? -18.100 -1.509 1.092 1.00 95.69 97 GLU A N 1
ATOM 754 C CA . GLU A 1 97 ? -19.037 -0.407 0.862 1.00 95.69 97 GLU A CA 1
ATOM 755 C C . GLU A 1 97 ? -20.168 -0.395 1.906 1.00 95.69 97 GLU A C 1
ATOM 757 O O . GLU A 1 97 ? -20.233 -1.257 2.783 1.00 95.69 97 GLU A O 1
ATOM 762 N N . GLY A 1 98 ? -21.068 0.591 1.819 1.00 95.69 98 GLY A N 1
ATOM 763 C CA . GLY A 1 98 ? -22.233 0.696 2.708 1.00 95.69 98 GLY A CA 1
ATOM 764 C C . GLY A 1 98 ? -21.958 1.381 4.050 1.00 95.69 98 GLY A C 1
ATOM 765 O O . GLY A 1 98 ? -22.785 1.319 4.956 1.00 95.69 98 GLY A O 1
ATOM 766 N N . PHE A 1 99 ? -20.816 2.053 4.187 1.00 96.94 99 PHE A N 1
ATOM 767 C CA . PHE A 1 99 ? -20.445 2.837 5.363 1.00 96.94 99 PHE A CA 1
ATOM 768 C C . PHE A 1 99 ? -19.724 4.125 4.942 1.00 96.94 99 PHE A C 1
ATOM 770 O O . PHE A 1 99 ? -19.252 4.235 3.809 1.00 96.94 99 PHE A O 1
ATOM 777 N N . SER A 1 100 ? -19.689 5.126 5.825 1.00 97.00 100 SER A N 1
ATOM 778 C CA . SER A 1 100 ? -19.184 6.468 5.497 1.00 97.00 100 SER A CA 1
ATOM 779 C C . SER A 1 100 ? -17.933 6.868 6.269 1.00 97.00 100 SER A C 1
ATOM 781 O O . SER A 1 100 ? -17.390 7.940 6.017 1.00 97.00 100 SER A O 1
ATOM 783 N N . GLU A 1 101 ? -17.464 6.045 7.206 1.00 97.06 101 GLU A N 1
ATOM 784 C CA . GLU A 1 101 ? -16.231 6.303 7.937 1.00 97.06 101 GLU A CA 1
ATOM 785 C C . GLU A 1 101 ? -15.025 6.440 7.000 1.00 97.06 101 GLU A C 1
ATOM 787 O O . GLU A 1 101 ? -14.930 5.827 5.936 1.00 97.06 101 GLU A O 1
ATOM 792 N N . GLN A 1 102 ? -14.078 7.258 7.436 1.00 97.44 102 GLN A N 1
ATOM 793 C CA . GLN A 1 102 ? -12.801 7.470 6.777 1.00 97.44 102 GLN A CA 1
ATOM 794 C C . GLN A 1 102 ? -11.690 7.464 7.819 1.00 97.44 102 GLN A C 1
ATOM 796 O O . GLN A 1 102 ? -11.834 8.040 8.906 1.00 97.44 102 GLN A O 1
ATOM 801 N N . ILE A 1 103 ? -10.579 6.840 7.450 1.00 97.00 103 ILE A N 1
ATOM 802 C CA . ILE A 1 103 ? -9.321 6.898 8.174 1.00 97.00 103 ILE A CA 1
ATOM 803 C C . ILE A 1 103 ? -8.495 8.035 7.605 1.00 97.00 103 ILE A C 1
ATOM 805 O O . ILE A 1 103 ? -8.415 8.239 6.394 1.00 97.00 103 ILE A O 1
ATOM 809 N N . ILE A 1 104 ? -7.876 8.776 8.507 1.00 96.62 104 ILE A N 1
AT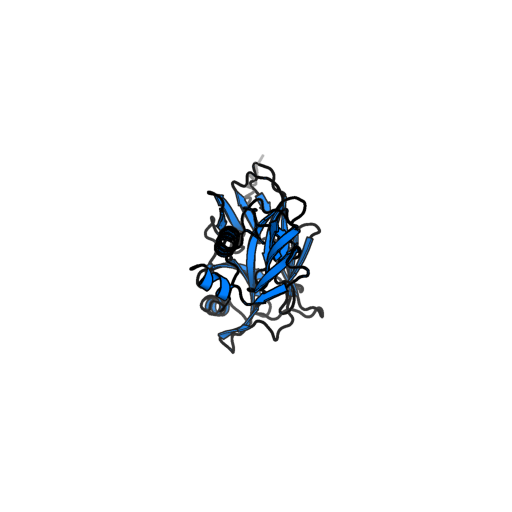OM 810 C CA . ILE A 1 104 ? -6.904 9.798 8.193 1.00 96.62 104 ILE A CA 1
ATOM 811 C C . ILE A 1 104 ? -5.616 9.440 8.921 1.00 96.62 104 ILE A C 1
ATOM 813 O O . ILE A 1 104 ? -5.623 9.267 10.139 1.00 96.62 104 ILE A O 1
ATOM 817 N N . ILE A 1 105 ? -4.533 9.319 8.160 1.00 96.62 105 ILE A N 1
ATOM 818 C CA . ILE A 1 105 ? -3.185 9.086 8.674 1.00 96.62 105 ILE A CA 1
ATOM 819 C C . ILE A 1 105 ? -2.397 10.366 8.415 1.00 96.62 105 ILE A C 1
ATOM 821 O O . ILE A 1 105 ? -2.248 10.782 7.262 1.00 96.62 105 ILE A O 1
ATOM 825 N N . SER A 1 106 ? -1.933 11.004 9.485 1.00 95.88 106 SER A N 1
ATOM 826 C CA . SER A 1 106 ? -1.265 12.304 9.426 1.00 95.88 106 SER A CA 1
ATOM 827 C C . SER A 1 106 ? 0.131 12.231 10.034 1.00 95.88 106 SER A C 1
ATOM 829 O O . SER A 1 106 ? 0.299 11.755 11.156 1.00 95.88 106 SER A O 1
ATOM 831 N N . ARG A 1 107 ? 1.132 12.782 9.350 1.00 94.88 107 ARG A N 1
ATOM 832 C CA . ARG A 1 107 ? 2.488 12.951 9.885 1.00 94.88 107 ARG A CA 1
ATOM 833 C C . ARG A 1 107 ? 3.092 14.242 9.345 1.00 94.88 107 ARG A C 1
ATOM 835 O O . ARG A 1 107 ? 3.182 14.442 8.139 1.00 94.88 107 ARG A O 1
ATOM 842 N N . LEU A 1 108 ? 3.542 15.115 10.252 1.00 92.50 108 LEU A N 1
ATOM 843 C CA . LEU A 1 108 ? 3.991 16.473 9.909 1.00 92.50 108 LEU A CA 1
ATOM 844 C C . LEU A 1 108 ? 2.901 17.219 9.115 1.00 92.50 108 LEU A C 1
ATOM 846 O O . LEU A 1 108 ? 1.792 17.378 9.618 1.00 92.50 108 LEU A O 1
ATOM 850 N N . SER A 1 109 ? 3.210 17.682 7.903 1.00 91.69 109 SER A N 1
ATOM 851 C CA . SER A 1 109 ? 2.265 18.336 6.993 1.00 91.69 109 SER A CA 1
ATOM 852 C C . SER A 1 109 ? 1.574 17.374 6.021 1.00 91.69 109 SER A C 1
ATOM 854 O O . SER A 1 109 ? 0.745 17.825 5.236 1.00 91.69 109 SER A O 1
ATOM 856 N N . ASP A 1 110 ? 1.927 16.086 6.026 1.00 95.00 110 ASP A N 1
ATOM 857 C CA . ASP A 1 110 ? 1.320 15.085 5.151 1.00 95.00 110 ASP A CA 1
ATOM 858 C C . ASP A 1 110 ? 0.068 14.497 5.814 1.00 95.00 110 ASP A C 1
ATOM 860 O O . ASP A 1 110 ? 0.109 14.018 6.949 1.00 95.00 110 ASP A O 1
ATOM 864 N N . GLU A 1 111 ? -1.062 14.556 5.110 1.00 96.31 111 GLU A N 1
ATOM 865 C CA . GLU A 1 111 ? -2.333 13.970 5.532 1.00 96.31 111 GLU A CA 1
ATOM 866 C C . GLU A 1 111 ? -2.892 13.130 4.383 1.00 96.31 111 GLU A C 1
ATOM 868 O O . GLU A 1 111 ? -3.097 13.635 3.275 1.00 96.31 111 GLU A O 1
ATOM 873 N N . LYS A 1 112 ? -3.171 11.851 4.649 1.00 97.31 112 LYS A N 1
ATOM 874 C CA . LYS A 1 112 ? -3.823 10.951 3.691 1.00 97.31 112 LYS A CA 1
ATOM 875 C C . LYS A 1 112 ? -5.144 10.466 4.234 1.00 97.31 112 LYS A C 1
ATOM 877 O O . LYS A 1 112 ? -5.262 10.135 5.410 1.00 97.31 112 LYS A O 1
ATOM 882 N N . ARG A 1 113 ? -6.126 10.412 3.342 1.00 97.56 113 ARG A N 1
ATOM 883 C CA . ARG A 1 113 ? -7.492 9.982 3.616 1.00 97.56 113 ARG A CA 1
ATOM 884 C C . ARG A 1 113 ? -7.760 8.680 2.884 1.00 97.56 113 ARG A C 1
ATOM 886 O O . ARG A 1 113 ? -7.464 8.572 1.697 1.00 97.56 113 ARG A O 1
ATOM 893 N N . ILE A 1 114 ? -8.340 7.726 3.598 1.00 98.25 114 ILE A N 1
ATOM 894 C CA . ILE A 1 114 ? -8.715 6.415 3.078 1.00 98.25 114 ILE A CA 1
ATOM 895 C C . ILE A 1 114 ? -10.154 6.145 3.509 1.00 98.25 114 ILE A C 1
ATOM 897 O O . ILE A 1 114 ? -10.487 6.230 4.692 1.00 98.25 114 ILE A O 1
ATOM 901 N N . SER A 1 115 ? -11.018 5.857 2.545 1.00 98.25 115 SER A N 1
ATOM 902 C CA . SER A 1 115 ? -12.446 5.597 2.746 1.00 98.25 115 SER A CA 1
ATOM 903 C C . SER A 1 115 ? -12.859 4.354 1.957 1.00 98.25 115 SER A C 1
ATOM 905 O O . SER A 1 115 ? -12.023 3.726 1.309 1.00 98.25 115 SER A O 1
ATOM 907 N N . ALA A 1 116 ? -14.145 4.002 1.990 1.00 97.44 116 ALA A N 1
ATOM 908 C CA . ALA A 1 116 ? -14.700 2.918 1.177 1.00 97.44 116 ALA A CA 1
ATOM 909 C C . ALA A 1 116 ? -14.518 3.126 -0.345 1.00 97.44 116 ALA A C 1
ATOM 911 O O . ALA A 1 116 ? -14.564 2.169 -1.107 1.00 97.44 116 ALA A O 1
ATOM 912 N N . SER A 1 117 ? -14.316 4.370 -0.800 1.00 96.00 117 SER A N 1
ATOM 913 C CA . SER A 1 117 ? -14.242 4.719 -2.232 1.00 96.00 117 SER A CA 1
ATOM 914 C C . SER A 1 117 ? -12.967 5.457 -2.644 1.00 96.00 117 SER A C 1
ATOM 916 O O . SER A 1 117 ? -12.688 5.585 -3.832 1.00 96.00 117 SER A O 1
ATOM 918 N N . GLU A 1 118 ? -12.159 5.917 -1.687 1.00 94.81 118 GLU A N 1
ATOM 919 C CA . GLU A 1 118 ? -10.943 6.690 -1.945 1.00 94.81 118 GLU A CA 1
ATOM 920 C C . GLU A 1 118 ? -9.752 6.118 -1.170 1.00 94.81 118 GLU A C 1
ATOM 922 O O . GLU A 1 118 ? -9.913 5.398 -0.183 1.00 94.81 118 GLU A O 1
ATOM 927 N N . GLY A 1 119 ? -8.541 6.450 -1.614 1.00 92.12 119 GLY A N 1
ATOM 928 C CA . GLY A 1 119 ? -7.307 6.191 -0.870 1.00 92.12 119 GLY A CA 1
ATOM 929 C C . GLY A 1 119 ? -6.574 4.895 -1.214 1.00 92.12 119 GLY A C 1
ATOM 930 O O . GLY A 1 119 ? -5.424 4.764 -0.815 1.00 92.12 119 GLY A O 1
ATOM 931 N N . LYS A 1 120 ? -7.147 3.968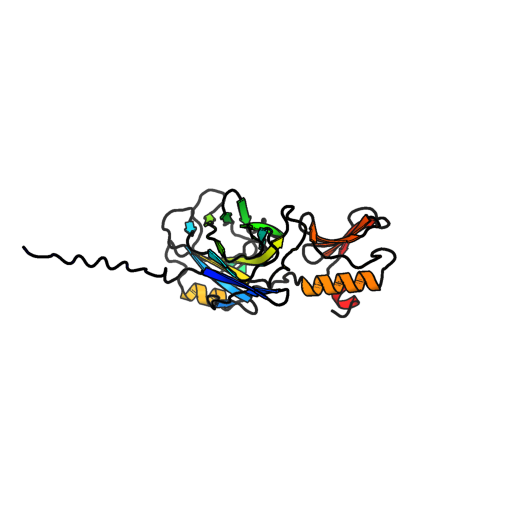 -1.992 1.00 94.38 120 LYS A N 1
ATOM 932 C CA . LYS A 1 120 ? -6.366 2.848 -2.545 1.00 94.38 120 LYS A CA 1
ATOM 933 C C . LYS A 1 120 ? -5.259 3.384 -3.464 1.00 94.38 120 LYS A C 1
ATOM 935 O O . LYS A 1 120 ? -5.505 4.283 -4.263 1.00 94.38 120 LYS A O 1
ATOM 940 N N . GLY A 1 121 ? -4.049 2.848 -3.334 1.00 92.19 121 GLY A N 1
ATOM 941 C CA . GLY A 1 121 ? -2.853 3.276 -4.063 1.00 92.19 121 GLY A CA 1
ATOM 942 C C . GLY A 1 121 ? -2.220 4.565 -3.534 1.00 92.19 121 GLY A C 1
ATOM 943 O O . GLY A 1 121 ? -1.178 4.978 -4.037 1.00 92.19 121 GLY A O 1
ATOM 944 N N . ILE A 1 122 ? -2.811 5.213 -2.521 1.00 93.44 122 ILE A N 1
ATOM 945 C CA . ILE A 1 122 ? -2.250 6.448 -1.979 1.00 93.44 122 ILE A CA 1
ATOM 946 C C . ILE A 1 122 ? -0.969 6.150 -1.201 1.00 93.44 122 ILE A C 1
ATOM 948 O O . ILE A 1 122 ? -0.921 5.212 -0.401 1.00 93.44 122 ILE A O 1
ATOM 952 N N . GLN A 1 123 ? 0.052 6.976 -1.415 1.00 94.06 123 GLN A N 1
ATOM 953 C CA . GLN A 1 123 ? 1.283 6.940 -0.637 1.00 94.06 123 GLN A CA 1
ATOM 954 C C . GLN A 1 123 ? 1.278 8.022 0.439 1.00 94.06 123 GLN A C 1
ATOM 956 O O . GLN A 1 123 ? 0.822 9.145 0.193 1.00 94.06 123 GLN A O 1
ATOM 961 N N . GLY A 1 124 ? 1.792 7.687 1.620 1.00 95.25 124 GLY A N 1
ATOM 962 C CA . GLY A 1 124 ? 1.924 8.607 2.746 1.00 95.25 124 GLY A CA 1
ATOM 963 C C . GLY A 1 124 ? 3.299 8.571 3.398 1.00 95.25 124 GLY A C 1
ATOM 964 O O . GLY A 1 124 ? 4.031 7.584 3.316 1.00 95.25 124 GLY A O 1
ATOM 965 N N . PHE A 1 125 ? 3.641 9.681 4.045 1.00 96.44 125 PHE A N 1
ATOM 966 C CA . PHE A 1 125 ? 4.930 9.903 4.692 1.00 96.44 125 PHE A CA 1
ATOM 967 C C . PHE A 1 125 ? 4.976 9.314 6.112 1.00 96.44 125 PHE A C 1
ATOM 969 O O . PHE A 1 125 ? 4.021 9.453 6.880 1.00 96.44 125 PHE A O 1
ATOM 976 N N . ILE A 1 126 ? 6.111 8.714 6.490 1.00 96.81 126 ILE A N 1
ATOM 977 C CA . ILE A 1 126 ? 6.387 8.271 7.867 1.00 96.81 126 ILE A CA 1
ATOM 978 C C . ILE A 1 126 ? 7.636 8.961 8.418 1.00 96.81 126 ILE A C 1
ATOM 980 O O . ILE A 1 126 ? 7.564 9.549 9.501 1.00 96.81 126 ILE A O 1
ATOM 984 N N . GLU A 1 127 ? 8.773 8.880 7.719 1.00 96.69 127 GLU A N 1
ATOM 985 C CA . GLU A 1 127 ? 10.039 9.431 8.214 1.00 96.69 127 GLU A CA 1
ATOM 986 C C . GLU A 1 127 ? 11.047 9.735 7.095 1.00 96.69 127 GLU A C 1
ATOM 988 O O . GLU A 1 127 ? 11.057 9.078 6.053 1.00 96.69 127 GLU A O 1
ATOM 993 N N . ASN A 1 128 ? 11.928 10.712 7.323 1.00 96.38 128 ASN A N 1
ATOM 994 C CA . ASN A 1 128 ? 13.107 10.924 6.488 1.00 96.38 128 ASN A CA 1
ATOM 995 C C . ASN A 1 128 ? 14.256 10.044 6.979 1.00 96.38 128 ASN A C 1
ATOM 997 O O . ASN A 1 128 ? 14.666 10.100 8.138 1.00 96.38 128 ASN A O 1
ATOM 1001 N N . LEU A 1 129 ? 14.821 9.270 6.066 1.00 96.44 129 LEU A N 1
ATOM 1002 C CA . LEU A 1 129 ? 15.946 8.398 6.326 1.00 96.44 129 LEU A CA 1
ATOM 1003 C C . LEU A 1 129 ? 17.259 9.085 5.937 1.00 96.44 129 LEU A C 1
ATOM 1005 O O . LEU A 1 129 ? 17.413 9.695 4.880 1.00 96.44 129 LEU A O 1
ATOM 1009 N N . THR A 1 130 ? 18.246 8.904 6.799 1.00 92.56 130 THR A N 1
ATOM 1010 C CA . THR A 1 130 ? 19.675 9.043 6.514 1.00 92.56 130 THR A CA 1
ATOM 1011 C C . THR A 1 130 ? 20.292 7.681 6.160 1.00 92.56 130 THR A C 1
ATOM 1013 O O . THR A 1 130 ? 19.632 6.645 6.259 1.00 92.56 130 THR A O 1
ATOM 1016 N N . ASN A 1 131 ? 21.576 7.657 5.805 1.00 86.94 131 ASN A N 1
ATOM 1017 C CA . ASN A 1 131 ? 22.278 6.437 5.378 1.00 86.94 131 ASN A CA 1
ATOM 1018 C C . ASN A 1 131 ? 22.642 5.481 6.537 1.00 86.94 131 ASN A C 1
ATOM 1020 O O . ASN A 1 131 ? 23.349 4.502 6.328 1.00 86.94 131 ASN A O 1
ATOM 1024 N N . THR A 1 132 ? 22.214 5.774 7.768 1.00 85.81 132 THR A N 1
ATOM 1025 C CA . THR A 1 132 ? 22.383 4.912 8.952 1.00 85.81 132 THR A CA 1
ATOM 1026 C C . THR A 1 132 ? 21.187 5.080 9.889 1.00 85.81 132 THR A C 1
ATOM 1028 O O . THR A 1 132 ? 21.330 5.467 11.052 1.00 85.81 132 THR A O 1
ATOM 1031 N N . SER A 1 133 ? 19.979 4.898 9.367 1.00 87.31 133 SER A N 1
ATOM 1032 C CA . SER A 1 133 ? 18.759 5.230 10.095 1.00 87.31 133 SER A CA 1
ATOM 1033 C C . SER A 1 133 ? 18.310 4.116 11.027 1.00 87.31 133 SER A C 1
ATOM 1035 O O . SER A 1 133 ? 18.072 2.976 10.633 1.00 87.31 133 SER A O 1
ATOM 1037 N N . THR A 1 134 ? 18.124 4.506 12.281 1.00 93.69 134 THR A N 1
ATOM 1038 C CA . THR A 1 134 ? 17.179 3.892 13.209 1.00 93.69 134 THR A CA 1
ATOM 1039 C C . THR A 1 134 ? 16.184 4.976 13.583 1.00 93.69 134 THR A C 1
ATOM 1041 O O . THR A 1 134 ? 16.601 6.092 13.898 1.00 93.69 134 THR A O 1
ATOM 1044 N N . PHE A 1 135 ? 14.892 4.681 13.504 1.00 93.88 135 PHE A N 1
ATOM 1045 C CA . PHE A 1 135 ? 13.856 5.681 13.725 1.00 93.88 135 PHE A CA 1
ATOM 1046 C C . PHE A 1 135 ? 12.703 5.148 14.565 1.00 93.88 135 PHE A C 1
ATOM 1048 O O . PHE A 1 135 ? 12.440 3.947 14.618 1.00 93.88 135 PHE A O 1
ATOM 1055 N N . GLU A 1 136 ? 12.002 6.091 15.177 1.00 94.44 136 GLU A N 1
ATOM 1056 C CA . GLU A 1 136 ? 10.712 5.925 15.825 1.00 94.44 136 GLU A CA 1
ATOM 1057 C C . GLU A 1 136 ? 9.845 7.107 15.393 1.00 94.44 136 GLU A C 1
ATOM 1059 O O . GLU A 1 136 ? 10.239 8.264 15.547 1.00 94.44 136 GLU A O 1
ATOM 1064 N N . SER A 1 137 ? 8.703 6.817 14.777 1.00 93.44 137 SER A N 1
ATOM 1065 C CA . SER A 1 137 ? 7.808 7.817 14.205 1.00 93.44 137 SER A CA 1
ATOM 1066 C C . SER A 1 137 ? 6.375 7.523 14.621 1.00 93.44 137 SER A C 1
ATOM 1068 O O . SER A 1 137 ? 5.897 6.397 14.499 1.00 93.44 137 SER A O 1
ATOM 1070 N N . HIS A 1 138 ? 5.687 8.557 15.091 1.00 92.44 138 HIS A N 1
ATOM 1071 C CA . HIS A 1 138 ? 4.326 8.481 15.609 1.00 92.44 138 HIS A CA 1
ATOM 1072 C C . HIS A 1 138 ? 3.388 9.286 14.700 1.00 92.44 138 HIS A C 1
ATOM 1074 O O . HIS A 1 138 ? 3.211 10.495 14.898 1.00 92.44 138 HIS A O 1
ATOM 1080 N N . PRO A 1 139 ? 2.848 8.678 13.629 1.00 93.88 139 PRO A N 1
ATOM 1081 C CA . PRO A 1 139 ? 1.762 9.287 12.883 1.00 93.88 139 PRO A CA 1
ATOM 1082 C C . PRO A 1 139 ? 0.498 9.333 13.741 1.00 93.88 139 PRO A C 1
ATOM 1084 O O . PRO A 1 139 ? 0.244 8.474 14.580 1.00 93.88 139 PRO A O 1
ATOM 1087 N N . ILE A 1 140 ? -0.331 10.338 13.489 1.00 93.31 140 ILE A N 1
ATOM 1088 C CA . ILE A 1 140 ? -1.646 10.445 14.103 1.00 93.31 140 ILE A CA 1
ATOM 1089 C C . ILE A 1 140 ? -2.629 9.685 13.221 1.00 93.31 140 ILE A C 1
ATOM 1091 O O . ILE A 1 140 ? -2.839 10.040 12.059 1.00 93.31 140 ILE A O 1
ATOM 1095 N N . PHE A 1 141 ? -3.273 8.680 13.797 1.00 94.19 141 PHE A N 1
ATOM 1096 C CA . PHE A 1 141 ? -4.416 8.006 13.202 1.00 94.19 141 PHE A CA 1
ATOM 1097 C C . PHE A 1 141 ? -5.696 8.675 13.680 1.00 94.19 141 PHE A C 1
ATOM 1099 O O . PHE A 1 141 ? -5.871 8.953 14.867 1.00 94.19 141 PHE A O 1
ATOM 1106 N N . LYS A 1 142 ? -6.616 8.936 12.758 1.00 93.75 142 LYS A N 1
ATOM 1107 C CA . LYS A 1 142 ? -7.906 9.552 13.053 1.00 93.75 142 LYS A CA 1
ATOM 1108 C C . LYS A 1 142 ? -9.004 8.840 12.284 1.00 93.75 142 LYS A C 1
ATOM 1110 O O . LYS A 1 142 ? -8.860 8.611 11.088 1.00 93.75 142 LYS A O 1
ATOM 1115 N N . ILE A 1 143 ? -10.116 8.553 12.948 1.00 93.81 143 ILE A N 1
ATOM 1116 C CA . ILE A 1 143 ? -11.328 8.033 12.309 1.00 93.81 143 ILE A CA 1
ATOM 1117 C C . ILE A 1 143 ? -12.488 9.006 12.511 1.00 93.81 143 ILE A C 1
ATOM 1119 O O . ILE A 1 143 ? -12.700 9.547 13.598 1.00 93.81 143 ILE A O 1
ATOM 1123 N N . GLN A 1 144 ? -13.221 9.278 11.433 1.00 93.56 144 GLN A N 1
ATOM 1124 C CA . GLN A 1 144 ? -14.322 10.244 11.418 1.00 93.56 144 GLN A CA 1
ATOM 1125 C C . GLN A 1 144 ? -15.346 9.903 10.330 1.00 93.56 144 GLN A C 1
ATOM 1127 O O . GLN A 1 144 ? -15.032 9.145 9.417 1.00 93.56 144 GLN A O 1
ATOM 1132 N N . LYS A 1 145 ? -16.541 10.502 10.377 1.00 94.75 145 LYS A N 1
ATOM 1133 C CA . LYS A 1 145 ? -17.454 10.571 9.223 1.00 94.75 145 LYS A CA 1
ATOM 1134 C C . LYS A 1 145 ? -17.283 11.919 8.488 1.00 94.75 145 LYS A C 1
ATOM 1136 O O . LYS A 1 145 ? -16.910 12.907 9.127 1.00 94.75 145 LYS A O 1
ATOM 1141 N N . PRO A 1 146 ? -17.483 11.997 7.157 1.00 92.94 146 PRO A N 1
ATOM 1142 C CA . PRO A 1 146 ? -17.366 13.237 6.380 1.00 92.94 146 PRO A CA 1
ATOM 1143 C C . PRO A 1 146 ? -18.298 14.361 6.835 1.00 92.94 146 PRO A C 1
ATOM 1145 O O . PRO A 1 146 ? -17.951 15.530 6.714 1.00 92.94 146 PRO A O 1
ATOM 1148 N N . ASP A 1 147 ? -19.457 14.006 7.381 1.00 92.44 147 ASP A N 1
ATOM 1149 C CA . ASP A 1 147 ? -20.475 14.932 7.880 1.00 92.44 147 ASP A CA 1
ATOM 1150 C C . ASP A 1 147 ? -20.225 15.409 9.324 1.00 92.44 147 ASP A C 1
ATOM 1152 O O . ASP A 1 147 ? -21.027 16.159 9.878 1.00 92.44 147 ASP A O 1
ATOM 1156 N N . GLY A 1 148 ? -19.122 14.980 9.947 1.00 86.62 148 GLY A N 1
ATOM 1157 C CA . GLY A 1 148 ? -18.766 15.324 11.323 1.00 86.62 148 GLY A CA 1
ATOM 1158 C C . GLY A 1 148 ? -19.486 14.501 12.393 1.00 86.62 148 GLY A C 1
ATOM 1159 O O . GLY A 1 148 ? -19.221 14.704 13.579 1.00 86.62 148 GLY A O 1
ATOM 1160 N N . GLN A 1 149 ? -20.355 13.557 12.017 1.00 90.12 149 GLN A N 1
ATOM 1161 C CA . GLN A 1 149 ? -20.947 12.633 12.980 1.00 90.12 149 GLN A CA 1
ATOM 1162 C C . GLN A 1 149 ? -19.886 11.702 13.580 1.00 90.12 149 GLN A C 1
ATOM 1164 O O . GLN A 1 149 ? -18.855 11.395 12.971 1.00 90.12 149 GLN A O 1
ATOM 1169 N N . ALA A 1 150 ? -20.158 11.221 14.795 1.00 89.06 150 ALA A N 1
ATOM 1170 C CA . ALA A 1 150 ? -19.301 10.237 15.440 1.00 89.06 150 ALA A CA 1
ATOM 1171 C C . ALA A 1 150 ? -19.295 8.920 14.634 1.00 89.06 150 ALA A C 1
ATOM 1173 O O . ALA A 1 150 ? -20.373 8.449 14.244 1.00 89.06 150 ALA A O 1
ATOM 1174 N N . PRO A 1 151 ? -18.117 8.302 14.418 1.00 92.25 151 PRO A N 1
ATOM 1175 C CA . PRO A 1 151 ? -18.018 6.956 13.863 1.00 92.25 151 PRO A CA 1
ATOM 1176 C C . PRO A 1 151 ? -18.849 5.929 14.640 1.00 92.25 151 PRO A C 1
ATOM 1178 O O . PRO A 1 151 ? -19.184 6.114 15.818 1.00 92.25 151 PRO A O 1
ATOM 1181 N N . GLU A 1 152 ? -19.191 4.831 13.979 1.00 92.44 152 GLU A N 1
ATOM 1182 C CA . GLU A 1 152 ? -19.772 3.673 14.653 1.00 92.44 152 GLU A CA 1
ATOM 1183 C C . GLU A 1 152 ? -18.694 2.810 15.308 1.00 92.44 152 GLU A C 1
ATOM 1185 O O . GLU A 1 152 ? -17.602 2.650 14.761 1.00 92.44 152 GLU A O 1
ATOM 1190 N N . ASP A 1 153 ? -19.029 2.233 16.465 1.00 93.06 153 ASP A N 1
ATOM 1191 C CA . ASP A 1 153 ? -18.234 1.162 17.064 1.00 93.06 153 ASP A CA 1
ATOM 1192 C C . ASP A 1 153 ? -18.093 0.011 16.064 1.00 93.06 153 ASP A C 1
ATOM 1194 O O . ASP A 1 153 ? -19.036 -0.321 15.340 1.00 93.06 153 ASP A O 1
ATOM 1198 N N . GLY A 1 154 ? -16.910 -0.590 16.013 1.00 95.75 154 GLY A N 1
ATOM 1199 C CA . GLY A 1 154 ? -16.591 -1.607 15.024 1.00 95.75 154 GLY A CA 1
ATOM 1200 C C . GLY A 1 154 ? -15.095 -1.812 14.839 1.00 95.75 154 GLY A C 1
ATOM 1201 O O . GLY A 1 154 ? -14.263 -1.152 15.469 1.00 95.75 154 GLY A O 1
ATOM 1202 N N . ALA A 1 155 ? -14.771 -2.725 13.928 1.00 97.50 155 ALA A N 1
ATOM 1203 C CA . ALA A 1 155 ? -13.436 -2.873 13.375 1.00 97.50 155 ALA A CA 1
ATOM 1204 C C . ALA A 1 155 ? -13.411 -2.322 11.948 1.00 97.50 155 ALA A C 1
ATOM 1206 O O . ALA A 1 155 ? -14.263 -2.659 11.122 1.00 97.50 155 ALA A O 1
ATOM 1207 N N . TYR A 1 156 ? -12.412 -1.497 11.661 1.00 98.19 156 TYR A N 1
ATOM 1208 C CA . TYR A 1 156 ? -12.129 -0.993 10.324 1.00 98.19 156 TYR A CA 1
ATOM 1209 C C . TYR A 1 156 ? -10.724 -1.416 9.936 1.00 98.19 156 TYR A C 1
ATOM 1211 O O . TYR A 1 156 ? -9.854 -1.517 10.797 1.00 98.19 156 TYR A O 1
ATOM 1219 N N . MET A 1 157 ? -10.486 -1.666 8.659 1.00 98.38 157 MET A N 1
ATOM 1220 C CA . MET A 1 157 ? -9.213 -2.209 8.211 1.00 98.38 157 MET A CA 1
ATOM 1221 C C . MET A 1 157 ? -8.742 -1.551 6.928 1.00 98.38 157 MET A C 1
ATOM 1223 O O . MET A 1 157 ? -9.515 -1.367 5.988 1.00 98.38 157 MET A O 1
ATOM 1227 N N . VAL A 1 158 ? -7.448 -1.264 6.882 1.00 98.31 158 VAL A N 1
ATOM 1228 C CA . VAL A 1 158 ? -6.720 -0.971 5.651 1.00 98.31 158 VAL A CA 1
ATOM 1229 C C . VAL A 1 158 ? -5.504 -1.884 5.583 1.00 98.31 158 VAL A C 1
ATOM 1231 O O . VAL A 1 158 ? -4.820 -2.089 6.587 1.00 98.31 158 VAL A O 1
ATOM 1234 N N . ILE A 1 159 ? -5.244 -2.448 4.408 1.00 98.06 159 ILE A N 1
ATOM 1235 C CA . ILE A 1 159 ? -3.999 -3.166 4.148 1.00 98.06 159 ILE A CA 1
ATOM 1236 C C . ILE A 1 159 ? -3.003 -2.177 3.561 1.00 98.06 159 ILE A C 1
ATOM 1238 O O . ILE A 1 159 ? -3.340 -1.436 2.636 1.00 98.06 159 ILE A O 1
ATOM 1242 N N . ILE A 1 160 ? -1.787 -2.165 4.096 1.00 98.00 160 ILE A N 1
ATOM 1243 C CA . ILE A 1 160 ? -0.707 -1.308 3.616 1.00 98.00 160 ILE A CA 1
ATOM 1244 C C . ILE A 1 160 ? 0.558 -2.122 3.355 1.00 98.00 160 ILE A C 1
ATOM 1246 O O . ILE A 1 160 ? 0.763 -3.190 3.934 1.00 98.00 160 ILE A 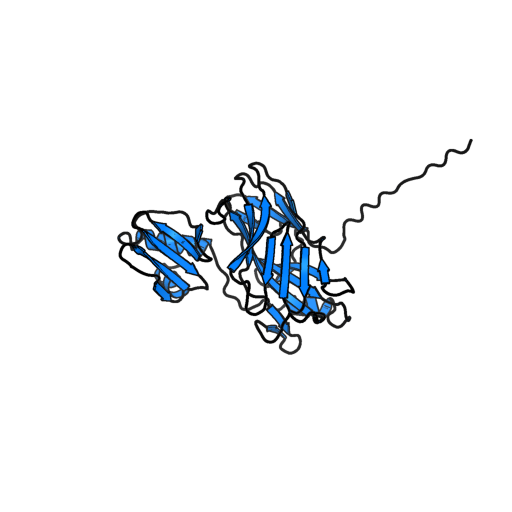O 1
ATOM 1250 N N . THR A 1 161 ? 1.433 -1.576 2.524 1.00 97.56 161 THR A N 1
ATOM 1251 C CA . THR A 1 161 ? 2.856 -1.933 2.489 1.00 97.56 161 THR A CA 1
ATOM 1252 C C . THR A 1 161 ? 3.679 -0.739 2.922 1.00 97.56 161 THR A C 1
ATOM 1254 O O . THR A 1 161 ? 3.300 0.397 2.636 1.00 97.56 161 THR A O 1
ATOM 1257 N N . VAL A 1 162 ? 4.822 -0.977 3.557 1.00 97.88 162 VAL A N 1
ATOM 1258 C CA . VAL A 1 162 ? 5.839 0.062 3.749 1.00 97.88 162 VAL A CA 1
ATOM 1259 C C . VAL A 1 162 ? 6.911 -0.067 2.683 1.00 97.88 162 VAL A C 1
ATOM 1261 O O . VAL A 1 162 ? 7.176 -1.156 2.184 1.00 97.88 162 VAL A O 1
ATOM 1264 N N . LEU A 1 163 ? 7.516 1.049 2.320 1.00 97.50 163 LEU A N 1
ATOM 1265 C CA . LEU A 1 163 ? 8.564 1.132 1.313 1.00 97.50 163 LEU A CA 1
ATOM 1266 C C . LEU A 1 163 ? 9.430 2.349 1.610 1.00 97.50 163 LEU A C 1
ATOM 1268 O O . LEU A 1 163 ? 9.062 3.197 2.430 1.00 97.50 163 LEU A O 1
ATOM 1272 N N . GLY A 1 164 ? 10.548 2.474 0.904 1.00 97.00 164 GLY A N 1
ATOM 1273 C CA . GLY A 1 164 ? 11.222 3.759 0.867 1.00 97.00 164 GLY A CA 1
ATOM 1274 C C . GLY A 1 164 ? 11.625 4.180 -0.529 1.00 97.00 164 GLY A C 1
ATOM 1275 O O . GLY A 1 164 ? 11.996 3.366 -1.375 1.00 97.00 164 GLY A O 1
ATOM 1276 N N . VAL A 1 165 ? 11.507 5.479 -0.748 1.00 96.38 165 VAL A N 1
ATOM 1277 C CA . VAL A 1 165 ? 11.624 6.145 -2.040 1.00 96.38 165 VAL A CA 1
ATOM 1278 C C . VAL A 1 165 ? 12.591 7.314 -1.935 1.00 96.38 165 VAL A C 1
ATOM 1280 O O . VAL A 1 165 ? 12.924 7.773 -0.841 1.00 96.38 165 VAL A O 1
ATOM 1283 N N . ASP A 1 166 ? 13.082 7.795 -3.066 1.00 95.25 166 ASP A N 1
ATOM 1284 C CA . ASP A 1 166 ? 13.868 9.021 -3.092 1.00 95.25 166 ASP A CA 1
ATOM 1285 C C . ASP A 1 166 ? 13.000 10.272 -2.844 1.00 95.25 166 ASP A C 1
ATOM 1287 O O . ASP A 1 166 ? 11.789 10.205 -2.632 1.00 95.25 166 ASP A O 1
ATOM 1291 N N . ALA A 1 167 ? 13.624 11.451 -2.887 1.00 91.50 167 ALA A N 1
ATOM 1292 C CA . ALA A 1 167 ? 12.930 12.718 -2.657 1.00 91.50 167 ALA A CA 1
ATOM 1293 C C . ALA A 1 167 ? 11.855 13.053 -3.712 1.00 91.50 167 ALA A C 1
ATOM 1295 O O . ALA A 1 167 ? 11.057 13.961 -3.484 1.00 91.50 167 ALA A O 1
ATOM 1296 N N . THR A 1 168 ? 11.836 12.365 -4.860 1.00 90.69 168 THR A N 1
ATOM 1297 C CA . THR A 1 168 ? 10.789 12.536 -5.881 1.00 90.69 168 THR A CA 1
ATOM 1298 C C . THR A 1 168 ? 9.537 11.724 -5.560 1.00 90.69 168 THR A C 1
ATOM 1300 O O . THR A 1 168 ? 8.465 12.038 -6.068 1.00 90.69 168 THR A O 1
ATOM 1303 N N . GLY A 1 169 ? 9.664 10.697 -4.715 1.00 87.69 169 GLY A N 1
ATOM 1304 C CA . GLY A 1 169 ? 8.600 9.739 -4.427 1.00 87.69 169 GLY A CA 1
ATOM 1305 C C . GLY A 1 169 ? 8.464 8.626 -5.469 1.00 87.69 169 GLY A C 1
ATOM 1306 O O . GLY A 1 169 ? 7.699 7.692 -5.255 1.00 87.69 169 GLY A O 1
ATOM 1307 N N . GLU A 1 170 ? 9.206 8.688 -6.578 1.00 91.31 170 GLU A N 1
ATOM 1308 C CA . GLU A 1 170 ? 9.078 7.716 -7.666 1.00 91.31 170 GLU A CA 1
ATOM 1309 C C . GLU A 1 170 ? 10.063 6.553 -7.524 1.00 91.31 170 GLU A C 1
ATOM 1311 O O . GLU A 1 170 ? 9.679 5.383 -7.618 1.00 91.31 170 GLU A O 1
ATOM 1316 N N . ASN A 1 171 ? 11.349 6.852 -7.313 1.00 95.19 171 ASN A N 1
ATOM 1317 C CA . ASN A 1 171 ? 12.387 5.825 -7.364 1.00 95.19 171 ASN A CA 1
ATOM 1318 C C . ASN A 1 171 ? 12.452 5.051 -6.050 1.00 95.19 171 ASN A C 1
ATOM 1320 O O . ASN A 1 171 ? 12.663 5.630 -4.987 1.00 95.19 171 ASN A O 1
ATOM 1324 N N . ILE A 1 172 ? 12.327 3.728 -6.144 1.00 96.31 172 ILE A N 1
ATOM 1325 C CA . ILE A 1 172 ? 12.347 2.821 -4.997 1.00 96.31 172 ILE A CA 1
ATOM 1326 C C . ILE A 1 172 ? 13.790 2.615 -4.526 1.00 96.31 172 ILE A C 1
ATOM 1328 O O . ILE A 1 172 ? 14.648 2.154 -5.284 1.00 96.31 172 ILE A O 1
ATOM 1332 N N . LEU A 1 173 ? 14.034 2.928 -3.256 1.00 96.62 173 LEU A N 1
ATOM 1333 C CA . LEU A 1 173 ? 15.289 2.667 -2.545 1.00 96.62 173 LEU A CA 1
ATOM 1334 C C . LEU A 1 173 ? 15.176 1.395 -1.696 1.00 96.62 173 LEU A C 1
ATOM 1336 O O . LEU A 1 173 ? 16.067 0.549 -1.706 1.00 96.62 173 LEU A O 1
ATOM 1340 N N . TYR A 1 174 ? 14.036 1.209 -1.032 1.00 96.56 174 TYR A N 1
ATOM 1341 C CA . TYR A 1 174 ? 13.719 -0.005 -0.283 1.00 96.56 174 TYR A CA 1
ATOM 1342 C C . TYR A 1 174 ? 12.462 -0.619 -0.872 1.00 96.56 174 TYR A C 1
ATOM 1344 O O . TYR A 1 174 ? 11.423 0.046 -0.931 1.00 96.56 174 TYR A O 1
ATOM 1352 N N . GLN A 1 175 ? 12.575 -1.870 -1.322 1.00 95.38 175 GLN A N 1
ATOM 1353 C CA . GLN A 1 175 ? 11.463 -2.578 -1.948 1.00 95.38 175 GLN A CA 1
ATOM 1354 C C . GLN A 1 175 ? 10.245 -2.614 -1.021 1.00 95.38 175 GLN A C 1
ATOM 1356 O O . GLN A 1 175 ? 10.425 -2.742 0.195 1.00 95.38 175 GLN A O 1
ATOM 1361 N N . PRO A 1 176 ? 9.021 -2.516 -1.575 1.00 96.81 176 PRO A N 1
ATOM 1362 C CA . PRO A 1 176 ? 7.816 -2.653 -0.779 1.00 96.81 176 PRO A CA 1
ATOM 1363 C C . PRO A 1 176 ? 7.832 -3.932 0.062 1.00 96.81 176 PRO A C 1
ATOM 1365 O O . PRO A 1 176 ? 8.210 -5.008 -0.410 1.00 96.81 176 PRO A O 1
ATOM 1368 N N . SER A 1 177 ? 7.418 -3.809 1.318 1.00 97.56 177 SER A N 1
ATOM 1369 C CA . SER A 1 177 ? 7.274 -4.933 2.234 1.00 97.56 177 SER A CA 1
ATOM 1370 C C . SER A 1 177 ? 6.204 -5.913 1.751 1.00 97.56 177 SER A C 1
ATOM 1372 O O . SER A 1 177 ? 5.376 -5.601 0.892 1.00 97.56 177 SER A O 1
ATOM 1374 N N . GLN A 1 178 ? 6.141 -7.084 2.390 1.00 95.44 178 GLN A N 1
ATOM 1375 C CA . GLN A 1 178 ? 4.890 -7.842 2.369 1.00 95.44 178 GLN A CA 1
ATOM 1376 C C . GLN A 1 178 ? 3.757 -6.984 2.966 1.00 95.44 178 GLN A C 1
ATOM 1378 O O . GLN A 1 178 ? 4.017 -6.179 3.873 1.00 95.44 178 GLN A O 1
ATOM 1383 N N . PRO A 1 179 ? 2.519 -7.116 2.461 1.00 96.75 179 PRO A N 1
ATOM 1384 C CA . PRO A 1 179 ? 1.389 -6.367 2.983 1.00 96.75 179 PRO A CA 1
ATOM 1385 C C . PRO A 1 179 ? 1.059 -6.777 4.420 1.00 96.75 179 PRO A C 1
ATOM 1387 O O . PRO A 1 179 ? 1.229 -7.930 4.816 1.00 96.75 179 PRO A O 1
ATOM 1390 N N . PHE A 1 180 ? 0.546 -5.829 5.195 1.00 97.56 180 PHE A N 1
ATOM 1391 C CA . PHE A 1 180 ? 0.057 -6.057 6.550 1.00 97.56 180 PHE A CA 1
ATOM 1392 C C . PHE A 1 180 ? -1.160 -5.174 6.840 1.00 97.56 180 PHE A C 1
ATOM 1394 O O . PHE A 1 180 ? -1.387 -4.157 6.182 1.00 97.56 180 PHE A O 1
ATOM 1401 N N . ALA A 1 181 ? -1.975 -5.581 7.808 1.00 98.12 181 ALA A N 1
ATOM 1402 C CA . ALA A 1 181 ? -3.208 -4.892 8.154 1.00 98.12 181 ALA A CA 1
ATOM 1403 C C . ALA A 1 181 ? -2.988 -3.874 9.277 1.00 98.12 181 ALA A C 1
ATOM 1405 O O . ALA A 1 181 ? -2.403 -4.186 10.316 1.00 98.12 181 ALA A O 1
ATOM 1406 N N . LEU A 1 182 ? -3.543 -2.678 9.100 1.00 97.94 182 LEU A N 1
ATOM 1407 C CA . LEU A 1 182 ? -3.870 -1.782 10.202 1.00 97.94 182 LEU A CA 1
ATOM 1408 C C . LEU A 1 182 ? -5.349 -1.970 10.526 1.00 97.94 182 LEU A C 1
ATOM 1410 O O . LEU A 1 182 ? -6.210 -1.711 9.680 1.00 97.94 182 LEU A O 1
ATOM 1414 N N . VAL A 1 183 ? -5.638 -2.434 11.740 1.00 97.75 183 VAL A N 1
ATOM 1415 C CA . VAL A 1 183 ? -7.002 -2.680 12.216 1.00 97.75 183 VAL A CA 1
ATOM 1416 C C . VAL A 1 183 ? -7.350 -1.647 13.273 1.00 97.75 183 VAL A C 1
ATOM 1418 O O . VAL A 1 183 ? -6.773 -1.614 14.355 1.00 97.75 183 VAL A O 1
ATOM 1421 N N . PHE A 1 184 ? -8.322 -0.806 12.964 1.00 96.12 184 PHE A N 1
ATOM 1422 C CA . PHE A 1 184 ? -8.821 0.247 13.826 1.00 96.12 184 PHE A CA 1
ATOM 1423 C C . PHE A 1 184 ? -9.997 -0.275 14.639 1.00 96.12 184 PHE A C 1
ATOM 1425 O O . PHE A 1 184 ? -11.063 -0.563 14.094 1.00 96.12 184 PHE A O 1
ATOM 1432 N N . HIS A 1 185 ? -9.800 -0.398 15.946 1.00 95.12 185 HIS A N 1
ATOM 1433 C CA . HIS A 1 185 ? -10.813 -0.881 16.875 1.00 95.12 185 HIS A CA 1
ATOM 1434 C C . HIS A 1 185 ? -11.483 0.300 17.578 1.00 95.12 185 HIS A C 1
ATOM 1436 O O . HIS A 1 185 ? -10.845 0.991 18.373 1.00 95.12 185 HIS A O 1
ATOM 1442 N N . ILE A 1 186 ? -12.767 0.521 17.294 1.00 92.38 186 ILE A N 1
ATOM 1443 C CA . ILE A 1 186 ? -13.593 1.541 17.948 1.00 92.38 186 ILE A CA 1
ATOM 1444 C C . ILE A 1 186 ? -14.597 0.854 18.867 1.00 92.38 186 ILE A C 1
ATOM 1446 O O . ILE A 1 186 ? -15.394 0.033 18.416 1.00 92.38 186 ILE A O 1
ATOM 1450 N N . ASN A 1 187 ? -14.598 1.234 20.141 1.00 90.31 187 ASN A N 1
ATOM 1451 C CA . ASN A 1 187 ? -15.564 0.751 21.129 1.00 90.31 187 ASN A CA 1
ATOM 1452 C C . ASN A 1 187 ? -16.030 1.880 22.064 1.00 90.31 187 ASN A C 1
ATOM 1454 O O . ASN A 1 187 ? -16.162 1.691 23.273 1.00 90.31 187 ASN A O 1
ATOM 1458 N N . ALA A 1 188 ? -16.219 3.081 21.520 1.00 84.88 188 ALA A N 1
ATOM 1459 C CA . ALA A 1 188 ? -16.532 4.273 22.300 1.00 84.88 188 ALA A CA 1
ATOM 1460 C C . ALA A 1 188 ? -17.946 4.231 22.906 1.00 84.88 188 ALA A C 1
ATOM 1462 O O . ALA A 1 188 ? -18.181 4.817 23.962 1.00 84.88 188 ALA A O 1
ATOM 1463 N N . LYS A 1 189 ? -18.889 3.533 22.260 1.00 85.44 189 LYS A N 1
ATOM 1464 C CA . LYS A 1 189 ? -20.266 3.327 22.748 1.00 85.44 189 LYS A CA 1
ATOM 1465 C C . LYS A 1 189 ? -20.438 1.992 23.489 1.00 85.44 189 LYS A C 1
ATOM 1467 O O . LYS A 1 189 ? -21.514 1.748 24.027 1.00 85.44 189 LYS A O 1
ATOM 1472 N N . GLY A 1 190 ? -19.400 1.154 23.547 1.00 87.38 190 GLY A N 1
ATOM 1473 C CA . GLY A 1 190 ? -19.419 -0.158 24.198 1.00 87.38 190 GLY A CA 1
ATOM 1474 C C . GLY A 1 190 ? -20.053 -1.281 23.368 1.00 87.38 190 GLY A C 1
ATOM 1475 O O . GLY A 1 190 ? -20.293 -2.362 23.907 1.00 87.38 190 GLY A O 1
ATOM 1476 N N . ASN A 1 191 ? -20.331 -1.051 22.082 1.00 88.12 191 ASN A N 1
ATOM 1477 C CA . ASN A 1 191 ? -21.062 -1.981 21.216 1.00 88.12 191 ASN A CA 1
ATOM 1478 C C . ASN A 1 191 ? -20.156 -2.959 20.447 1.00 88.12 191 ASN A C 1
ATOM 1480 O O . ASN A 1 191 ? -20.667 -3.828 19.742 1.00 88.12 191 ASN A O 1
ATOM 1484 N N . PHE A 1 192 ? -18.830 -2.839 20.560 1.00 93.19 192 PHE A N 1
ATOM 1485 C CA . PHE A 1 192 ? -17.874 -3.684 19.844 1.00 93.19 192 PHE A CA 1
ATOM 1486 C C . PHE A 1 192 ? -16.661 -4.017 20.724 1.00 93.19 192 PHE A C 1
ATOM 1488 O O . PHE A 1 192 ? -15.589 -3.418 20.636 1.00 93.19 192 PHE A O 1
ATOM 1495 N N . ASN A 1 193 ? -16.848 -4.961 21.645 1.00 92.38 193 ASN A N 1
ATOM 1496 C CA . ASN A 1 193 ? -15.832 -5.337 22.628 1.00 92.38 193 ASN A CA 1
ATOM 1497 C C . ASN A 1 193 ? -14.685 -6.182 22.020 1.00 92.38 193 ASN A C 1
ATOM 1499 O O . ASN A 1 193 ? -14.649 -6.472 20.826 1.00 92.38 193 ASN A O 1
ATOM 1503 N N . GLY A 1 194 ? -13.732 -6.597 22.862 1.00 92.12 194 GLY A N 1
ATOM 1504 C CA . GLY A 1 194 ? -12.584 -7.400 22.424 1.00 92.12 194 GLY A CA 1
ATOM 1505 C C . GLY A 1 194 ? -12.935 -8.789 21.874 1.00 92.12 194 GLY A C 1
ATOM 1506 O O . GLY A 1 194 ? -12.193 -9.296 21.040 1.00 92.12 194 GLY A O 1
ATOM 1507 N N . LEU A 1 195 ? -14.058 -9.388 22.289 1.00 94.56 195 LEU A N 1
ATOM 1508 C CA . LEU A 1 195 ? -14.512 -10.669 21.738 1.00 94.56 195 LEU A CA 1
ATOM 1509 C C . LEU A 1 195 ? -14.991 -10.491 20.293 1.00 94.56 195 LEU A C 1
ATOM 1511 O O . LEU A 1 195 ? -14.538 -11.217 19.417 1.00 94.56 195 LEU A O 1
ATOM 1515 N N . ALA A 1 196 ? -15.809 -9.466 20.035 1.00 95.62 196 ALA A N 1
ATOM 1516 C CA . ALA A 1 196 ? -16.261 -9.134 18.683 1.00 95.62 196 ALA A CA 1
ATOM 1517 C C . ALA A 1 196 ? -15.086 -8.782 17.749 1.00 95.62 196 ALA A C 1
ATOM 1519 O O . ALA A 1 196 ? -15.090 -9.138 16.573 1.00 95.62 196 ALA A O 1
ATOM 1520 N N . LEU A 1 197 ? -14.046 -8.122 18.276 1.00 96.69 197 LEU A N 1
ATOM 1521 C CA . LEU A 1 197 ? -12.808 -7.895 17.528 1.00 96.69 197 LEU A CA 1
ATOM 1522 C C . LEU A 1 197 ? -12.080 -9.208 17.205 1.00 96.69 197 LEU A C 1
ATOM 1524 O O . LEU A 1 197 ? -11.592 -9.357 16.090 1.00 96.69 197 LEU A O 1
ATOM 1528 N N . SER A 1 198 ? -11.997 -10.142 18.156 1.00 96.12 198 SER A N 1
ATOM 1529 C CA . SER A 1 198 ? -11.374 -11.451 17.920 1.00 96.12 198 SER A CA 1
ATOM 1530 C C . SER A 1 198 ? -12.085 -12.208 16.799 1.00 96.12 198 SER A C 1
ATOM 1532 O O . SER A 1 198 ? -11.423 -12.700 15.894 1.00 96.12 198 SER A O 1
ATOM 1534 N N . GLU A 1 199 ? -13.420 -12.226 16.812 1.00 95.62 199 GLU A N 1
ATOM 1535 C CA . GLU A 1 199 ? -14.230 -12.853 15.759 1.00 95.62 199 GLU A CA 1
ATOM 1536 C C . GLU A 1 199 ? -13.972 -12.222 14.382 1.00 95.62 199 GLU A C 1
ATOM 1538 O O . GLU A 1 199 ? -13.863 -12.930 13.383 1.00 95.62 199 GLU A O 1
ATOM 1543 N N . ALA A 1 200 ? -13.818 -10.894 14.321 1.00 97.00 200 ALA A N 1
ATOM 1544 C CA . ALA A 1 200 ? -13.480 -10.199 13.080 1.00 97.00 200 ALA A CA 1
ATOM 1545 C C . ALA A 1 200 ? -12.084 -10.579 12.549 1.00 97.00 200 ALA A C 1
ATOM 1547 O O . ALA A 1 200 ? -11.886 -10.676 11.338 1.00 97.00 200 ALA A O 1
ATOM 1548 N N . LEU A 1 201 ? -11.113 -10.794 13.443 1.00 97.00 201 LEU A N 1
ATOM 1549 C CA . LEU A 1 201 ? -9.741 -11.173 13.083 1.00 97.00 201 LEU A CA 1
ATOM 1550 C C . LEU A 1 201 ? -9.609 -12.647 12.665 1.00 97.00 201 LEU A C 1
ATOM 1552 O O . LEU A 1 201 ? -8.668 -12.990 11.949 1.00 97.00 201 LEU A O 1
ATOM 1556 N N . ASP A 1 202 ? -10.560 -13.501 13.045 1.00 96.69 202 ASP A N 1
ATOM 1557 C CA . ASP A 1 202 ? -10.610 -14.903 12.611 1.00 96.69 202 ASP A CA 1
ATOM 1558 C C . ASP A 1 202 ? -11.066 -15.058 11.147 1.00 96.69 202 ASP A C 1
ATOM 1560 O O . ASP A 1 202 ? -10.875 -16.116 10.540 1.00 96.69 202 ASP A O 1
ATOM 1564 N N . VAL A 1 203 ? -11.635 -14.005 10.550 1.00 96.75 203 VAL A N 1
ATOM 1565 C CA . VAL A 1 203 ? -12.121 -14.001 9.165 1.00 96.75 203 VAL A CA 1
ATOM 1566 C C . VAL A 1 203 ? -11.226 -13.106 8.301 1.00 96.75 203 VAL A C 1
ATOM 1568 O O . VAL A 1 203 ? -11.433 -11.892 8.252 1.00 96.75 203 VAL A O 1
ATOM 1571 N N . PRO A 1 204 ? -10.228 -13.657 7.584 1.00 94.94 204 PRO A N 1
ATOM 1572 C CA . PRO A 1 204 ? -9.406 -12.859 6.683 1.00 94.94 204 PRO A CA 1
ATOM 1573 C C . PRO A 1 204 ? -10.231 -12.336 5.494 1.00 94.94 204 PRO A C 1
ATOM 1575 O O . PRO A 1 204 ? -11.096 -13.049 4.976 1.00 94.94 204 PRO A O 1
ATOM 1578 N N . PRO A 1 205 ? -9.971 -11.106 5.019 1.00 93.31 205 PRO A N 1
ATOM 1579 C CA . PRO A 1 205 ? -10.666 -10.564 3.861 1.00 93.31 205 PRO A CA 1
ATOM 1580 C C . PRO A 1 205 ? -10.215 -11.290 2.580 1.00 93.31 205 PRO A C 1
ATOM 1582 O O . PRO A 1 205 ? -9.030 -11.556 2.376 1.00 93.31 205 PRO A O 1
ATOM 1585 N N . ALA A 1 206 ? -11.154 -11.586 1.680 1.00 89.12 206 ALA A N 1
ATOM 1586 C CA . ALA A 1 206 ? -10.852 -12.207 0.391 1.00 89.12 206 ALA A CA 1
ATOM 1587 C C . ALA A 1 206 ? -10.307 -11.161 -0.600 1.00 89.12 206 ALA A C 1
ATOM 1589 O O . ALA A 1 206 ? -11.048 -10.610 -1.415 1.00 89.12 206 ALA A O 1
ATOM 1590 N N . LEU A 1 207 ? -9.008 -10.867 -0.514 1.00 89.50 207 LEU A N 1
ATOM 1591 C CA . LEU A 1 207 ? -8.347 -9.822 -1.300 1.00 89.50 207 LEU A CA 1
ATOM 1592 C C . LEU A 1 207 ? -7.285 -10.390 -2.237 1.00 89.50 207 LEU A C 1
ATOM 1594 O O . LEU A 1 207 ? -6.567 -11.330 -1.904 1.00 89.50 207 LEU A O 1
ATOM 1598 N N . LYS A 1 208 ? -7.137 -9.746 -3.396 1.00 88.88 208 LYS A N 1
ATOM 1599 C CA . LYS A 1 208 ? -5.961 -9.894 -4.256 1.00 88.88 208 LYS A CA 1
ATOM 1600 C C . LYS A 1 208 ? -5.067 -8.681 -4.046 1.00 88.88 208 LYS A C 1
ATOM 1602 O O . LYS A 1 208 ? -5.397 -7.591 -4.508 1.00 88.88 208 LYS A O 1
ATOM 1607 N N . LEU A 1 209 ? -3.986 -8.876 -3.301 1.00 92.06 209 LEU A N 1
ATOM 1608 C CA . LEU A 1 209 ? -3.015 -7.834 -2.972 1.00 92.06 209 LEU A CA 1
ATOM 1609 C C . LEU A 1 209 ? -1.863 -7.838 -3.978 1.00 92.06 209 LEU A C 1
ATOM 1611 O O . LEU A 1 209 ? -1.592 -8.860 -4.615 1.00 92.06 209 LEU A O 1
ATOM 1615 N N . ASN A 1 210 ? -1.178 -6.702 -4.111 1.00 91.56 210 ASN A N 1
ATOM 1616 C CA . ASN A 1 210 ? 0.013 -6.630 -4.944 1.00 91.56 210 ASN A CA 1
ATOM 1617 C C . ASN A 1 210 ? 1.119 -7.530 -4.378 1.00 91.56 210 ASN A C 1
ATOM 1619 O O . ASN A 1 210 ? 1.370 -7.567 -3.174 1.00 91.56 210 ASN A O 1
ATOM 1623 N N . ASN A 1 211 ? 1.800 -8.241 -5.275 1.00 93.50 211 ASN A N 1
ATOM 1624 C CA . ASN A 1 211 ? 3.021 -8.976 -4.970 1.00 93.50 211 ASN A CA 1
ATOM 1625 C C . ASN A 1 211 ? 4.134 -8.410 -5.847 1.00 93.50 211 ASN A C 1
ATOM 1627 O O . ASN A 1 211 ? 4.334 -8.859 -6.975 1.00 93.50 211 ASN A O 1
ATOM 1631 N N . TYR A 1 212 ? 4.835 -7.408 -5.323 1.00 94.75 212 TYR A N 1
ATOM 1632 C CA . TYR A 1 212 ? 5.832 -6.644 -6.070 1.00 94.75 212 TYR A CA 1
ATOM 1633 C C . TYR A 1 212 ? 6.973 -7.514 -6.611 1.00 94.75 212 TYR A C 1
ATOM 1635 O O . TYR A 1 212 ? 7.381 -7.330 -7.751 1.00 94.75 212 TYR A O 1
ATOM 1643 N N . ASN A 1 213 ? 7.391 -8.550 -5.877 1.00 94.44 213 ASN A N 1
ATOM 1644 C CA . ASN A 1 213 ? 8.391 -9.507 -6.364 1.00 94.44 213 ASN A CA 1
ATOM 1645 C C . ASN A 1 213 ? 7.884 -10.310 -7.575 1.00 94.44 213 ASN A C 1
ATOM 1647 O O . ASN A 1 213 ? 8.626 -10.535 -8.532 1.00 94.44 213 ASN A O 1
ATOM 1651 N N . ARG A 1 214 ? 6.613 -10.735 -7.563 1.00 96.50 214 ARG A N 1
ATOM 1652 C CA . ARG A 1 214 ? 5.990 -11.440 -8.698 1.00 96.50 214 ARG A CA 1
ATOM 1653 C C . ARG A 1 214 ? 5.796 -10.499 -9.891 1.00 96.50 214 ARG A C 1
ATOM 1655 O O . ARG A 1 214 ? 5.998 -10.916 -11.027 1.00 96.50 214 ARG A O 1
ATOM 1662 N N . MET A 1 215 ? 5.463 -9.232 -9.639 1.00 97.56 215 MET A N 1
ATOM 1663 C CA . MET A 1 215 ? 5.364 -8.190 -10.669 1.00 97.56 215 MET A CA 1
ATOM 1664 C C . MET A 1 215 ? 6.726 -7.923 -11.316 1.00 97.56 215 MET A C 1
ATOM 1666 O O . MET A 1 215 ? 6.820 -7.884 -12.538 1.00 97.56 215 MET A O 1
ATOM 1670 N N . ASP A 1 216 ? 7.791 -7.829 -10.518 1.00 97.81 216 ASP A N 1
ATOM 1671 C CA . ASP A 1 216 ? 9.161 -7.699 -11.016 1.00 97.81 216 ASP A CA 1
ATOM 1672 C C . ASP A 1 216 ? 9.583 -8.901 -11.862 1.00 97.81 216 ASP A C 1
ATOM 1674 O O . ASP A 1 216 ? 10.166 -8.722 -12.931 1.00 97.81 216 ASP A O 1
ATOM 1678 N N . ALA A 1 217 ? 9.253 -10.121 -11.428 1.00 98.25 217 ALA A N 1
ATOM 1679 C CA . ALA A 1 217 ? 9.504 -11.327 -12.212 1.00 98.25 217 ALA A CA 1
ATOM 1680 C C . ALA A 1 217 ? 8.744 -11.307 -13.549 1.00 98.25 217 ALA A C 1
ATOM 1682 O O . ALA A 1 217 ? 9.304 -11.678 -14.581 1.00 98.25 217 ALA A O 1
ATOM 1683 N N . LEU A 1 218 ? 7.499 -10.822 -13.554 1.00 98.62 218 LEU A N 1
ATOM 1684 C CA . LEU A 1 218 ? 6.720 -10.660 -14.780 1.00 98.62 218 LEU A CA 1
ATOM 1685 C C . LEU A 1 218 ? 7.339 -9.617 -15.717 1.00 98.62 218 LEU A C 1
ATOM 1687 O O . LEU A 1 218 ? 7.387 -9.828 -16.928 1.00 98.62 218 LEU A O 1
ATOM 1691 N N . PHE A 1 219 ? 7.823 -8.500 -15.178 1.00 98.56 219 PHE A N 1
ATOM 1692 C CA . PHE A 1 219 ? 8.483 -7.476 -15.981 1.00 98.56 219 PHE A CA 1
ATOM 1693 C C . PHE A 1 219 ? 9.809 -7.978 -16.560 1.00 98.56 219 PHE A C 1
ATOM 1695 O O . PHE A 1 219 ? 10.054 -7.766 -17.744 1.00 98.56 219 PHE A O 1
ATOM 1702 N N . ASN A 1 220 ? 10.599 -8.734 -15.791 1.00 98.56 220 ASN A N 1
ATOM 1703 C CA . ASN A 1 220 ? 11.800 -9.406 -16.299 1.00 98.56 220 ASN A CA 1
ATOM 1704 C C . ASN A 1 220 ? 11.453 -10.369 -17.450 1.00 98.56 220 ASN A C 1
ATOM 1706 O O . ASN A 1 220 ? 12.081 -10.340 -18.505 1.00 98.56 220 ASN A O 1
ATOM 1710 N N . TRP A 1 221 ? 10.402 -11.183 -17.291 1.00 98.38 221 TRP A N 1
ATOM 1711 C CA . TRP A 1 221 ? 9.926 -12.064 -18.362 1.00 98.38 221 TRP A CA 1
ATOM 1712 C C . TRP A 1 221 ? 9.522 -11.275 -19.617 1.00 98.38 221 TRP A C 1
ATOM 1714 O O . TRP A 1 221 ? 9.813 -11.694 -20.741 1.00 98.38 221 TRP A O 1
ATOM 1724 N N . ALA A 1 222 ? 8.876 -10.119 -19.450 1.00 98.19 222 ALA A N 1
ATOM 1725 C CA . ALA A 1 222 ? 8.492 -9.270 -20.570 1.00 98.19 222 ALA A CA 1
ATOM 1726 C C . ALA A 1 222 ? 9.721 -8.704 -21.307 1.00 98.19 222 ALA A C 1
ATOM 1728 O O . ALA A 1 222 ? 9.746 -8.716 -22.539 1.00 98.19 222 ALA A O 1
ATOM 1729 N N . GLU A 1 223 ? 10.749 -8.268 -20.575 1.00 98.44 223 GLU A N 1
ATOM 1730 C CA . GLU A 1 223 ? 12.038 -7.813 -21.121 1.00 98.44 223 GLU A CA 1
ATOM 1731 C C . GLU A 1 223 ? 12.731 -8.911 -21.950 1.00 98.44 223 GLU A C 1
ATOM 1733 O O . GLU A 1 223 ? 13.262 -8.641 -23.030 1.00 98.44 223 GLU A O 1
ATOM 1738 N N . GLU A 1 224 ? 12.663 -10.167 -21.502 1.00 97.69 224 GLU A N 1
ATOM 1739 C CA . GLU A 1 224 ? 13.249 -11.317 -22.203 1.00 97.69 224 GLU A CA 1
ATOM 1740 C C . GLU A 1 224 ? 12.483 -11.708 -23.478 1.00 97.69 224 GLU A C 1
ATOM 1742 O O . GLU A 1 224 ? 13.093 -12.058 -24.491 1.00 97.69 224 GLU A O 1
ATOM 1747 N N . ASN A 1 225 ? 11.147 -11.648 -23.451 1.00 97.69 225 ASN A N 1
ATOM 1748 C CA . ASN A 1 225 ? 10.297 -12.184 -24.523 1.00 97.69 225 ASN A CA 1
ATOM 1749 C C . ASN A 1 225 ? 9.860 -11.131 -25.550 1.00 97.69 225 ASN A C 1
ATOM 1751 O O . ASN A 1 225 ? 9.546 -11.471 -26.693 1.00 97.69 225 ASN A O 1
ATOM 1755 N N . TYR A 1 226 ? 9.862 -9.851 -25.175 1.00 96.62 226 TYR A N 1
ATOM 1756 C CA . TYR A 1 226 ? 9.369 -8.751 -26.005 1.00 96.62 226 TYR A CA 1
ATOM 1757 C C . TYR A 1 226 ? 10.381 -7.605 -26.090 1.00 96.62 226 TYR A C 1
ATOM 1759 O O . TYR A 1 226 ? 10.024 -6.430 -25.998 1.00 96.62 226 TYR A O 1
ATOM 1767 N N . SER A 1 227 ? 11.648 -7.940 -26.340 1.00 95.88 227 SER A N 1
ATOM 1768 C CA . SER A 1 227 ? 12.775 -6.993 -26.392 1.00 95.88 227 SER A CA 1
ATOM 1769 C C . SER A 1 227 ? 12.615 -5.843 -27.397 1.00 95.88 227 SER A C 1
ATOM 1771 O O . SER A 1 227 ? 13.228 -4.791 -27.239 1.00 95.88 227 SER A O 1
ATOM 1773 N N . ARG A 1 228 ? 11.749 -5.983 -28.410 1.00 95.56 228 ARG A N 1
ATOM 1774 C CA . ARG A 1 228 ? 11.364 -4.863 -29.286 1.00 95.56 228 ARG A CA 1
ATOM 1775 C C . ARG A 1 228 ? 10.717 -3.714 -28.499 1.00 95.56 228 ARG A C 1
ATOM 1777 O O . ARG A 1 228 ? 10.997 -2.550 -28.774 1.00 95.56 228 ARG A O 1
ATOM 1784 N N . TYR A 1 229 ? 9.853 -4.045 -27.544 1.00 96.62 229 TYR A N 1
ATOM 1785 C CA . TYR A 1 229 ? 9.103 -3.080 -26.740 1.00 96.62 229 TYR A CA 1
ATOM 1786 C C . TYR A 1 229 ? 9.803 -2.783 -25.411 1.00 96.62 229 TYR A C 1
ATOM 1788 O O . TYR A 1 229 ? 9.812 -1.631 -24.979 1.00 96.62 229 TYR A O 1
ATOM 1796 N N . PHE A 1 230 ? 10.454 -3.787 -24.819 1.00 97.69 230 PHE A N 1
ATOM 1797 C CA . PHE A 1 230 ? 11.102 -3.732 -23.505 1.00 97.69 230 PHE A CA 1
ATOM 1798 C C . PHE A 1 230 ? 12.603 -4.085 -23.630 1.00 97.69 230 PHE A C 1
ATOM 1800 O O . PHE A 1 230 ? 13.015 -5.197 -23.316 1.00 97.69 230 PHE A O 1
ATOM 1807 N N . PRO A 1 231 ? 13.435 -3.180 -24.182 1.00 96.81 231 PRO A N 1
ATOM 1808 C CA . PRO A 1 231 ? 14.740 -3.536 -24.760 1.00 96.81 231 PRO A CA 1
ATOM 1809 C C . PRO A 1 231 ? 15.891 -3.806 -23.782 1.00 96.81 231 PRO A C 1
ATOM 1811 O O . PRO A 1 231 ? 16.980 -4.164 -24.228 1.00 96.81 231 PRO A O 1
ATOM 1814 N N . HIS A 1 232 ? 15.722 -3.566 -22.485 1.00 96.56 232 HIS A N 1
ATOM 1815 C CA . HIS A 1 232 ? 16.763 -3.775 -21.472 1.00 96.56 232 HIS A CA 1
ATOM 1816 C C . HIS A 1 232 ? 16.142 -3.863 -20.086 1.00 96.56 232 HIS A C 1
ATOM 1818 O O . HIS A 1 232 ? 15.059 -3.331 -19.870 1.00 96.56 232 HIS A O 1
ATOM 1824 N N . ALA A 1 233 ? 16.879 -4.452 -19.146 1.00 96.94 233 ALA A N 1
ATOM 1825 C CA . ALA A 1 233 ? 16.491 -4.467 -17.747 1.00 96.94 233 ALA A CA 1
ATOM 1826 C C . ALA A 1 233 ? 16.446 -3.053 -17.156 1.00 96.94 233 ALA A C 1
ATOM 1828 O O . ALA A 1 233 ? 17.396 -2.273 -17.294 1.00 96.94 233 ALA A O 1
ATOM 1829 N N . VAL A 1 234 ? 15.353 -2.744 -16.462 1.00 96.19 234 VAL A N 1
ATOM 1830 C CA . VAL A 1 234 ? 15.155 -1.489 -15.725 1.00 96.19 234 VAL A CA 1
ATOM 1831 C C . VAL A 1 234 ? 14.631 -1.809 -14.325 1.00 96.19 234 VAL A C 1
ATOM 1833 O O . VAL A 1 234 ? 13.958 -2.811 -14.116 1.00 96.19 234 VAL A O 1
ATOM 1836 N N . LYS A 1 235 ? 14.942 -0.970 -13.333 1.00 95.56 235 LYS A N 1
ATOM 1837 C CA . LYS A 1 235 ? 14.343 -1.101 -11.997 1.00 95.56 235 LYS A CA 1
ATOM 1838 C C . LYS A 1 235 ? 12.914 -0.565 -11.991 1.00 95.56 235 LYS A C 1
ATOM 1840 O O . LYS A 1 235 ? 12.638 0.472 -12.593 1.00 95.56 235 LYS A O 1
ATOM 1845 N N . SER A 1 236 ? 12.033 -1.239 -11.264 1.00 97.62 236 SER A N 1
ATOM 1846 C CA . SER A 1 236 ? 10.676 -0.752 -11.032 1.00 97.62 236 SER A CA 1
ATOM 1847 C C . SER A 1 236 ? 10.665 0.506 -10.166 1.00 97.62 236 SER A C 1
ATOM 1849 O O . SER A 1 236 ? 11.533 0.712 -9.314 1.00 97.62 236 SER A O 1
ATOM 1851 N N . ARG A 1 237 ? 9.667 1.350 -10.406 1.00 96.00 237 ARG A N 1
ATOM 1852 C CA . ARG A 1 237 ? 9.413 2.607 -9.701 1.00 96.00 237 ARG A CA 1
ATOM 1853 C C . ARG A 1 237 ? 7.914 2.884 -9.649 1.00 96.00 237 ARG A C 1
ATOM 1855 O O . ARG A 1 237 ? 7.153 2.286 -10.413 1.00 96.00 237 ARG A O 1
ATOM 1862 N N . PHE A 1 238 ? 7.499 3.792 -8.776 1.00 93.56 238 PHE A N 1
ATOM 1863 C CA . PHE A 1 238 ? 6.124 4.280 -8.761 1.00 93.56 238 PHE A CA 1
ATOM 1864 C C . PHE A 1 238 ? 5.989 5.503 -9.664 1.00 93.56 238 PHE A C 1
ATOM 1866 O O . PHE A 1 238 ? 6.764 6.443 -9.548 1.00 93.56 238 PHE A O 1
ATOM 1873 N N . ILE A 1 239 ? 5.019 5.487 -10.577 1.00 92.00 239 ILE A N 1
ATOM 1874 C CA . ILE A 1 239 ? 4.737 6.602 -11.491 1.00 92.00 239 ILE A CA 1
ATOM 1875 C C . ILE A 1 239 ? 3.233 6.807 -11.499 1.00 92.00 239 ILE A C 1
ATOM 1877 O O . ILE A 1 239 ? 2.510 5.932 -11.963 1.00 92.00 239 ILE A O 1
ATOM 1881 N N . GLU A 1 240 ? 2.752 7.928 -10.963 1.00 87.44 240 GLU A N 1
ATOM 1882 C CA . GLU A 1 240 ? 1.314 8.253 -10.927 1.00 87.44 240 GLU A CA 1
ATOM 1883 C C . GLU A 1 240 ? 0.430 7.093 -10.400 1.00 87.44 240 GLU A C 1
ATOM 1885 O O . GLU A 1 240 ? -0.652 6.824 -10.915 1.00 87.44 240 GLU A O 1
ATOM 1890 N N . GLY A 1 241 ? 0.912 6.367 -9.383 1.00 88.25 241 GLY A N 1
ATOM 1891 C CA . GLY A 1 241 ? 0.227 5.213 -8.777 1.00 88.25 241 GLY A CA 1
ATOM 1892 C C . GLY A 1 241 ? 0.510 3.856 -9.437 1.00 88.25 241 GLY A C 1
ATOM 1893 O O . GLY A 1 241 ? 0.226 2.820 -8.838 1.00 88.25 241 GLY A O 1
ATOM 1894 N N . TYR A 1 242 ? 1.117 3.825 -10.624 1.00 94.44 242 TYR A N 1
ATOM 1895 C CA . TYR A 1 242 ? 1.528 2.586 -11.286 1.00 94.44 242 TYR A CA 1
ATOM 1896 C C . TYR A 1 242 ? 2.844 2.073 -10.710 1.00 94.44 242 TYR A C 1
ATOM 1898 O O . TYR A 1 242 ? 3.802 2.834 -10.586 1.00 94.44 242 TYR A O 1
ATOM 1906 N N . TYR A 1 243 ? 2.930 0.766 -10.469 1.00 97.06 243 TYR A N 1
ATOM 1907 C CA . TYR A 1 243 ? 4.215 0.088 -10.309 1.00 97.06 243 TYR A CA 1
ATOM 1908 C C . TYR A 1 243 ? 4.749 -0.259 -11.700 1.00 97.06 243 TYR A C 1
ATOM 1910 O O . TYR A 1 243 ? 4.163 -1.098 -12.390 1.00 97.06 243 TYR A O 1
ATOM 1918 N N . ALA A 1 244 ? 5.793 0.438 -12.153 1.00 97.75 244 ALA A N 1
ATOM 1919 C CA . ALA A 1 244 ? 6.162 0.470 -13.565 1.00 97.75 244 ALA A CA 1
ATOM 1920 C C . ALA A 1 244 ? 7.671 0.515 -13.831 1.00 97.75 244 ALA A C 1
ATOM 1922 O O . ALA A 1 244 ? 8.472 0.961 -13.009 1.00 97.75 244 ALA A O 1
ATOM 1923 N N . ARG A 1 245 ? 8.038 0.117 -15.050 1.00 98.25 245 ARG A N 1
ATOM 1924 C CA . ARG A 1 245 ? 9.364 0.271 -15.655 1.00 98.25 245 ARG A CA 1
ATOM 1925 C C . ARG A 1 245 ? 9.238 1.045 -16.953 1.00 98.25 245 ARG A C 1
ATOM 1927 O O . ARG A 1 245 ? 8.388 0.728 -17.781 1.00 98.25 245 ARG A O 1
ATOM 1934 N N . CYS A 1 246 ? 10.091 2.047 -17.130 1.00 97.25 246 CYS A N 1
ATOM 1935 C CA . CYS A 1 246 ? 10.149 2.847 -18.348 1.00 97.25 246 CYS A CA 1
ATOM 1936 C C . CYS A 1 246 ? 11.517 2.704 -18.999 1.00 97.25 246 CYS A C 1
ATOM 1938 O O . CYS A 1 246 ? 12.544 2.892 -18.352 1.00 97.25 246 CYS A O 1
ATOM 1940 N N . TYR A 1 247 ? 11.507 2.397 -20.285 1.00 97.69 247 TYR A N 1
ATOM 1941 C CA . TYR A 1 247 ? 12.681 2.059 -21.067 1.00 97.69 247 TYR A CA 1
ATOM 1942 C C . TYR A 1 247 ? 13.139 3.257 -21.906 1.00 97.69 247 TYR A C 1
ATOM 1944 O O . TYR A 1 247 ? 12.356 4.128 -22.282 1.00 97.69 247 TYR A O 1
ATOM 1952 N N . ASN A 1 248 ? 14.415 3.261 -22.290 1.00 96.06 248 ASN A N 1
ATOM 1953 C CA . ASN A 1 248 ? 15.024 4.289 -23.146 1.00 96.06 248 ASN A CA 1
ATOM 1954 C C . ASN A 1 248 ? 14.353 4.486 -24.519 1.00 96.06 248 ASN A C 1
ATOM 1956 O O . ASN A 1 248 ? 14.553 5.525 -25.141 1.00 96.06 248 ASN A O 1
ATOM 1960 N N . ASN A 1 249 ? 13.568 3.518 -25.011 1.00 95.88 249 ASN A N 1
ATOM 1961 C CA . ASN A 1 249 ? 12.781 3.679 -26.242 1.00 95.88 249 ASN A CA 1
ATOM 1962 C C . ASN A 1 249 ? 11.468 4.466 -26.018 1.00 95.88 249 ASN A C 1
ATOM 1964 O O . ASN A 1 249 ? 10.664 4.589 -26.940 1.00 95.88 249 ASN A O 1
ATOM 1968 N N . GLY A 1 250 ? 11.234 4.966 -24.801 1.00 96.19 250 GLY A N 1
ATOM 1969 C CA . GLY A 1 250 ? 10.044 5.721 -24.419 1.00 96.19 250 GLY A CA 1
ATOM 1970 C C . GLY A 1 250 ? 8.830 4.860 -24.071 1.00 96.19 250 GLY A C 1
ATOM 1971 O O . GLY A 1 250 ? 7.786 5.424 -23.757 1.00 96.19 250 GLY A O 1
ATOM 1972 N N . THR A 1 251 ? 8.938 3.530 -24.125 1.00 97.88 251 THR A N 1
ATOM 1973 C CA . THR A 1 251 ? 7.873 2.624 -23.677 1.00 97.88 251 THR A CA 1
ATOM 1974 C C . THR A 1 251 ? 7.925 2.491 -22.157 1.00 97.88 251 THR A C 1
ATOM 1976 O O . THR A 1 251 ? 9.005 2.397 -21.580 1.00 97.88 251 THR A O 1
ATOM 1979 N N . CYS A 1 252 ? 6.773 2.422 -21.505 1.00 98.06 252 CYS A N 1
ATOM 1980 C CA . CYS A 1 252 ? 6.622 2.006 -20.120 1.00 98.06 252 CYS A CA 1
ATOM 1981 C C . CYS A 1 252 ? 5.713 0.777 -20.053 1.00 98.06 252 CYS A C 1
ATOM 1983 O O . CYS A 1 252 ? 4.718 0.705 -20.774 1.00 98.06 252 CYS A O 1
ATOM 1985 N N . LEU A 1 253 ? 6.054 -0.164 -19.177 1.00 98.50 253 LEU A N 1
ATOM 1986 C CA . LEU A 1 253 ? 5.228 -1.293 -18.758 1.00 98.50 253 LEU A CA 1
ATOM 1987 C C . LEU A 1 253 ? 4.910 -1.095 -17.281 1.00 98.50 253 LEU A C 1
ATOM 1989 O O . LEU A 1 253 ? 5.823 -0.861 -16.491 1.00 98.50 253 LEU A O 1
ATOM 1993 N N . GLY A 1 254 ? 3.645 -1.182 -16.900 1.00 97.94 254 GLY A N 1
ATOM 1994 C CA . GLY A 1 254 ? 3.256 -1.004 -15.511 1.00 97.94 254 GLY A CA 1
ATOM 1995 C C . GLY A 1 254 ? 2.032 -1.805 -15.131 1.00 97.94 254 GLY A C 1
ATOM 1996 O O . GLY A 1 254 ? 1.321 -2.338 -15.982 1.00 97.94 254 GLY A O 1
ATOM 1997 N N . SER A 1 255 ? 1.791 -1.875 -13.831 1.00 97.31 255 SER A N 1
ATOM 1998 C CA . SER A 1 255 ? 0.591 -2.472 -13.273 1.00 97.31 255 SER A CA 1
ATOM 1999 C C . SER A 1 255 ? -0.081 -1.525 -12.296 1.00 97.31 255 SER A C 1
ATOM 2001 O O . SER A 1 255 ? 0.578 -0.868 -11.488 1.00 97.31 255 SER A O 1
ATOM 2003 N N . LEU A 1 256 ? -1.407 -1.509 -12.363 1.00 94.25 256 LEU A N 1
ATOM 2004 C CA . LEU A 1 256 ? -2.295 -0.781 -11.467 1.00 94.25 256 LEU A CA 1
ATOM 2005 C C . LEU A 1 256 ? -3.581 -1.594 -11.314 1.00 94.25 256 LEU A C 1
ATOM 2007 O O . LEU A 1 256 ? -4.068 -2.170 -12.284 1.00 94.25 256 LEU A O 1
ATOM 2011 N N . ASP A 1 257 ? -4.110 -1.683 -10.094 1.00 90.31 257 ASP A N 1
ATOM 2012 C CA . ASP A 1 257 ? -5.382 -2.361 -9.800 1.00 90.31 257 ASP A CA 1
ATOM 2013 C C . ASP A 1 257 ? -5.517 -3.782 -10.379 1.00 90.31 257 ASP A C 1
ATOM 2015 O O . ASP A 1 257 ? -6.584 -4.207 -10.825 1.00 90.31 257 ASP A O 1
ATOM 2019 N N . GLY A 1 258 ? -4.421 -4.546 -10.354 1.00 93.31 258 GLY A N 1
ATOM 2020 C CA . GLY A 1 258 ? -4.397 -5.925 -10.843 1.00 93.31 258 GLY A CA 1
ATOM 2021 C C . GLY A 1 258 ? -4.501 -6.049 -12.366 1.00 93.31 258 GLY A C 1
ATOM 2022 O O . GLY A 1 258 ? -4.876 -7.111 -12.868 1.00 93.31 258 GLY A O 1
ATOM 2023 N N . LYS A 1 259 ? -4.179 -4.988 -13.107 1.00 96.94 259 LYS A N 1
ATOM 2024 C CA . LYS A 1 259 ? -4.147 -4.958 -14.570 1.00 96.94 259 LYS A CA 1
ATOM 2025 C C . LYS A 1 259 ? -2.791 -4.508 -15.094 1.00 96.94 259 LYS A C 1
ATOM 2027 O O . LYS A 1 259 ? -2.085 -3.763 -14.422 1.00 96.94 259 LYS A O 1
ATOM 2032 N N . ILE A 1 260 ? -2.460 -4.945 -16.307 1.00 98.25 260 ILE A N 1
ATOM 2033 C CA . ILE A 1 260 ? -1.237 -4.564 -17.015 1.00 98.25 260 ILE A CA 1
ATOM 2034 C C . ILE A 1 260 ? -1.521 -3.436 -17.996 1.00 98.25 260 ILE A C 1
ATOM 2036 O O . ILE A 1 260 ? -2.492 -3.474 -18.748 1.00 98.25 260 ILE A O 1
ATOM 2040 N N . TYR A 1 261 ? -0.618 -2.463 -18.016 1.00 98.50 261 TYR A N 1
ATOM 2041 C CA . TYR A 1 261 ? -0.684 -1.294 -18.872 1.00 98.50 261 TYR A CA 1
ATOM 2042 C C . TYR A 1 261 ? 0.628 -1.071 -19.608 1.00 98.50 261 TYR A C 1
ATOM 2044 O O . TYR A 1 261 ? 1.709 -1.347 -19.083 1.00 98.50 261 TYR A O 1
ATOM 2052 N N . THR A 1 262 ? 0.536 -0.498 -20.805 1.00 98.25 262 THR A N 1
ATOM 2053 C CA . THR A 1 262 ? 1.694 0.088 -21.487 1.00 98.25 262 THR A CA 1
ATOM 2054 C C . THR A 1 262 ? 1.430 1.526 -21.886 1.00 98.25 262 THR A C 1
ATOM 2056 O O . THR A 1 262 ? 0.287 1.898 -22.143 1.00 98.25 262 THR A O 1
ATOM 2059 N N . LEU A 1 263 ? 2.489 2.319 -22.000 1.00 97.75 263 LEU A N 1
ATOM 2060 C CA . LEU A 1 263 ? 2.434 3.711 -22.439 1.00 97.75 263 LEU A CA 1
ATOM 2061 C C . LEU A 1 263 ? 3.681 4.051 -23.262 1.00 97.75 263 LEU A C 1
ATOM 2063 O O . LEU A 1 263 ? 4.770 3.605 -22.928 1.00 97.75 263 LEU A O 1
ATOM 2067 N N . GLY A 1 264 ? 3.541 4.887 -24.284 1.00 96.75 264 GLY A N 1
ATOM 2068 C CA . GLY A 1 264 ? 4.649 5.478 -25.029 1.00 96.75 264 GLY A CA 1
ATOM 2069 C C . GLY A 1 264 ? 5.293 4.557 -26.069 1.00 96.75 264 GLY A C 1
ATOM 2070 O O . GLY A 1 264 ? 4.785 3.486 -26.406 1.00 96.75 264 GLY A O 1
ATOM 2071 N N . GLY A 1 265 ? 6.422 5.015 -26.615 1.00 94.56 265 GLY A N 1
ATOM 2072 C CA . GLY A 1 265 ? 7.185 4.304 -27.645 1.00 94.56 265 GLY A CA 1
ATOM 2073 C C . GLY A 1 265 ? 6.355 3.933 -28.881 1.00 94.56 265 GLY A C 1
ATOM 2074 O O . GLY A 1 265 ? 5.476 4.679 -29.313 1.00 94.56 265 GLY A O 1
ATOM 2075 N N . GLU A 1 266 ? 6.623 2.752 -29.445 1.00 93.88 266 GLU A N 1
ATOM 2076 C CA . GLU A 1 266 ? 5.865 2.204 -30.585 1.00 93.88 266 GLU A CA 1
ATOM 2077 C C . GLU A 1 266 ? 4.425 1.797 -30.219 1.00 93.88 266 GLU A C 1
ATOM 2079 O O . GLU A 1 266 ? 3.604 1.600 -31.113 1.00 93.88 266 GLU A O 1
ATOM 2084 N N . LEU A 1 267 ? 4.113 1.671 -28.923 1.00 93.44 267 LEU A N 1
ATOM 2085 C CA . LEU A 1 267 ? 2.785 1.295 -28.427 1.00 93.44 267 LEU A CA 1
ATOM 2086 C C . LEU A 1 267 ? 1.835 2.500 -28.314 1.00 93.44 267 LEU A C 1
ATOM 2088 O O . LEU A 1 267 ? 0.624 2.320 -28.204 1.00 93.44 267 LEU A O 1
ATOM 2092 N N . GLY A 1 268 ? 2.354 3.727 -28.412 1.00 94.69 268 GLY A N 1
ATOM 2093 C CA . GLY A 1 268 ? 1.547 4.942 -28.474 1.00 94.69 268 GLY A CA 1
ATOM 2094 C C . GLY A 1 268 ? 0.979 5.366 -27.117 1.00 94.69 268 GLY A C 1
ATOM 2095 O O . GLY A 1 268 ? 1.726 5.624 -26.181 1.00 94.69 268 GLY A O 1
ATOM 2096 N N . GLY A 1 269 ? -0.339 5.548 -27.023 1.00 95.75 269 GLY A N 1
ATOM 2097 C CA . GLY A 1 269 ? -0.997 6.019 -25.798 1.00 95.75 269 GLY A CA 1
ATOM 2098 C C . GLY A 1 269 ? -1.088 4.959 -24.694 1.00 95.75 269 GLY A C 1
ATOM 2099 O O . GLY A 1 269 ? -0.710 3.803 -24.884 1.00 95.75 269 GLY A O 1
ATOM 2100 N N . LEU A 1 270 ? -1.632 5.356 -23.536 1.00 97.50 270 LEU A N 1
ATOM 2101 C CA . LEU A 1 270 ? -1.917 4.427 -22.441 1.00 97.50 270 LEU A CA 1
ATOM 2102 C C . LEU A 1 270 ? -2.883 3.338 -22.925 1.00 97.50 270 LEU A C 1
ATOM 2104 O O . LEU A 1 270 ? -3.968 3.646 -23.420 1.00 97.50 270 LEU A O 1
ATOM 2108 N N . SER A 1 271 ? -2.491 2.080 -22.762 1.00 97.81 271 SER A N 1
ATOM 2109 C CA . SER A 1 271 ? -3.256 0.910 -23.196 1.00 97.81 271 SER A CA 1
ATOM 2110 C C . SER A 1 271 ? -3.424 -0.075 -22.040 1.00 97.81 271 SER A 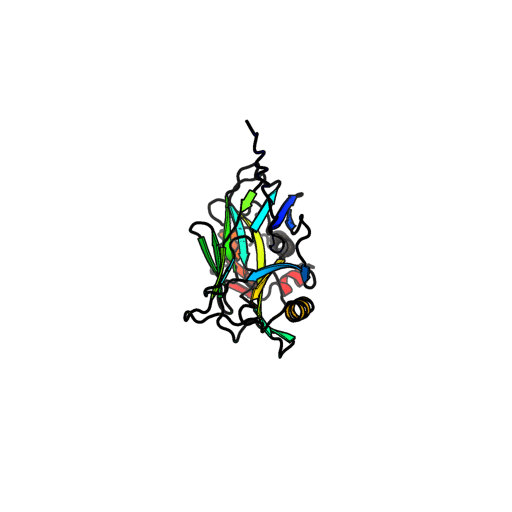C 1
ATOM 2112 O O . SER A 1 271 ? -2.430 -0.441 -21.419 1.00 97.81 271 SER A O 1
ATOM 2114 N N . ASP A 1 272 ? -4.665 -0.489 -21.764 1.00 97.81 272 ASP A N 1
ATOM 2115 C CA . ASP A 1 272 ? -5.029 -1.560 -20.816 1.00 97.81 272 ASP A CA 1
ATOM 2116 C C . ASP A 1 272 ? -4.957 -2.914 -21.537 1.00 97.81 272 ASP A C 1
ATOM 2118 O O . ASP A 1 272 ? -5.644 -3.123 -22.539 1.00 97.81 272 ASP A O 1
ATOM 2122 N N . HIS A 1 273 ? -4.133 -3.830 -21.030 1.00 97.50 273 HIS A N 1
ATOM 2123 C CA . HIS A 1 273 ? -3.951 -5.178 -21.580 1.00 97.50 273 HIS A CA 1
ATOM 2124 C C . HIS A 1 273 ? -4.718 -6.257 -20.807 1.00 97.50 273 HIS A C 1
ATOM 2126 O O . HIS A 1 273 ? -4.636 -7.441 -21.137 1.00 97.50 273 HIS A O 1
ATOM 2132 N N . GLY A 1 274 ? -5.489 -5.871 -19.792 1.00 97.56 274 GLY A N 1
ATOM 2133 C CA . GLY A 1 274 ? -6.305 -6.759 -18.978 1.00 97.56 274 GLY A CA 1
ATOM 2134 C C . GLY A 1 274 ? -5.619 -7.229 -17.697 1.00 97.56 274 GLY A C 1
ATOM 2135 O O . GLY A 1 274 ? -4.629 -6.667 -17.233 1.00 97.56 274 GLY A O 1
ATOM 2136 N N . ALA A 1 275 ? -6.202 -8.259 -17.081 1.00 97.19 275 ALA A N 1
ATOM 2137 C CA . ALA A 1 275 ? -5.822 -8.717 -15.749 1.00 97.19 275 ALA A CA 1
ATOM 2138 C C . ALA A 1 275 ? -4.401 -9.298 -15.706 1.00 97.19 275 ALA A C 1
ATOM 2140 O O . ALA A 1 275 ? -4.065 -10.177 -16.505 1.00 97.19 275 ALA A O 1
ATOM 2141 N N . ILE A 1 276 ? -3.621 -8.886 -14.701 1.00 97.56 276 ILE A N 1
ATOM 2142 C CA . ILE A 1 276 ? -2.235 -9.322 -14.484 1.00 97.56 276 ILE A CA 1
ATOM 2143 C C . ILE A 1 276 ? -2.103 -10.843 -14.335 1.00 97.56 276 ILE A C 1
ATOM 2145 O O . ILE A 1 276 ? -1.121 -11.420 -14.789 1.00 97.56 276 ILE A O 1
ATOM 2149 N N . GLU A 1 277 ? -3.126 -11.521 -13.804 1.00 96.56 277 GLU A N 1
ATOM 2150 C CA . GLU A 1 277 ? -3.134 -12.985 -13.670 1.00 96.56 277 GLU A CA 1
ATOM 2151 C C . GLU A 1 277 ? -2.992 -13.717 -15.011 1.00 96.56 277 GLU A C 1
ATOM 2153 O O . GLU A 1 277 ? -2.360 -14.768 -15.069 1.00 96.56 277 GLU A O 1
ATOM 2158 N N . THR A 1 278 ? -3.518 -13.152 -16.103 1.00 97.56 278 THR A N 1
ATOM 2159 C CA . THR A 1 278 ? -3.358 -13.729 -17.450 1.00 97.56 278 THR A CA 1
ATOM 2160 C C . THR A 1 278 ? -1.887 -13.736 -17.864 1.00 97.56 278 THR A C 1
ATOM 2162 O O . THR A 1 278 ? -1.402 -14.688 -18.474 1.00 97.56 278 THR A O 1
ATOM 2165 N N . PHE A 1 279 ? -1.163 -12.681 -17.494 1.00 97.81 279 PHE A N 1
ATOM 2166 C CA . PHE A 1 279 ? 0.251 -12.520 -17.805 1.00 97.81 279 PHE A CA 1
ATOM 2167 C C . PHE A 1 279 ? 1.129 -13.370 -16.892 1.00 97.81 279 PHE A C 1
ATOM 2169 O O . PHE A 1 279 ? 2.086 -13.965 -17.378 1.00 97.81 279 PHE A O 1
ATOM 2176 N N . TYR A 1 280 ? 0.772 -13.519 -15.613 1.00 98.31 280 TYR A N 1
ATOM 2177 C CA . TYR A 1 280 ? 1.445 -14.478 -14.736 1.00 98.31 280 TYR A CA 1
ATOM 2178 C C . TYR A 1 280 ? 1.331 -15.907 -15.264 1.00 98.31 280 TYR A C 1
ATOM 2180 O O . TYR A 1 280 ? 2.342 -16.592 -15.381 1.00 98.31 280 TYR A O 1
ATOM 2188 N N . GLN A 1 281 ? 0.137 -16.329 -15.686 1.00 97.69 281 GLN A N 1
ATOM 2189 C CA . GLN A 1 281 ? -0.050 -17.648 -16.295 1.00 97.69 281 GLN A CA 1
ATOM 2190 C C . GLN A 1 281 ? 0.796 -17.823 -17.562 1.00 97.69 281 GLN A C 1
ATOM 2192 O O . GLN A 1 281 ? 1.431 -18.862 -17.729 1.00 97.69 281 GLN A O 1
ATOM 2197 N N . ALA A 1 282 ? 0.843 -16.809 -18.432 1.00 97.25 282 ALA A N 1
ATOM 2198 C CA . ALA A 1 282 ? 1.666 -16.838 -19.642 1.00 97.25 282 ALA A CA 1
ATOM 2199 C C . ALA A 1 282 ? 3.176 -16.893 -19.340 1.00 97.25 282 ALA A C 1
ATOM 2201 O O . ALA A 1 282 ? 3.923 -17.533 -20.078 1.00 97.25 282 ALA A O 1
ATOM 2202 N N . ALA A 1 283 ? 3.611 -16.252 -18.253 1.00 97.56 283 ALA A N 1
ATOM 2203 C CA . ALA A 1 283 ? 4.996 -16.238 -17.791 1.00 97.56 283 ALA A CA 1
ATOM 2204 C C . ALA A 1 283 ? 5.385 -17.470 -16.949 1.00 97.56 283 ALA A C 1
ATOM 2206 O O . ALA A 1 283 ? 6.565 -17.661 -16.664 1.00 97.56 283 ALA A O 1
ATOM 2207 N N . GLY A 1 284 ? 4.421 -18.309 -16.551 1.00 97.12 284 GLY A N 1
ATOM 2208 C CA . GLY A 1 284 ? 4.654 -19.441 -15.648 1.00 97.12 284 GLY A CA 1
ATOM 2209 C C . GLY A 1 284 ? 4.923 -19.029 -14.193 1.00 97.12 284 GLY A C 1
ATOM 2210 O O . GLY A 1 284 ? 5.679 -19.715 -13.505 1.00 97.12 284 GLY A O 1
ATOM 2211 N N . LEU A 1 285 ? 4.331 -17.913 -13.749 1.00 95.19 285 LEU A N 1
ATOM 2212 C CA . LEU A 1 285 ? 4.475 -17.311 -12.416 1.00 95.19 285 LEU A CA 1
ATOM 2213 C C . LEU A 1 285 ? 3.250 -17.511 -11.526 1.00 95.19 285 LEU A C 1
ATOM 2215 O O . LEU A 1 285 ? 2.125 -17.720 -12.030 1.00 95.19 285 LEU A O 1
#